Protein AF-A0A8K0VGL7-F1 (afdb_monomer_lite)

Sequence (228 aa):
MFQTLPKAERMNFMALEDINNICRGLNIANPLWQGFIQDPSSISRHLAYSQLIHNASSEEREYYLSCARAFTALKGSTDEAIHAYYLYQKRRAQAASAASKTHTSLMQLMEGCTRVVKYSNYANCVLVWNLKICIRKGYFDLRDGEEIFLQGFLDEGPRADCFALEATSGDAARRFRLQVKQVVNGNGQVKVRFIRGGGRSMVKMINDLVERIESQLESPEDVSGARS

pLDDT: mean 72.38, std 17.91, range [31.58, 95.31]

Radius of gyration: 23.92 Å; chains: 1; bounding box: 51×47×59 Å

Secondary structure (DSSP, 8-state):
--PPPPHHHHTTTS-HHHHHHHHHHHTT-SSSSTTSSS-GGGHHHHHHHHHHHHHS-HHHHHHHHHHHHHHHHHHT-S-HHHHHHHHHHHHHHHHHHHHHHHHHHHHHHHH-EEEE-EEETTEEEEEETTEEEEE-TTT----TT-EEEEEEEE-SS--TT-SBTT--TT-GGGGEEEEEEEEETTTTEEEEEEE-B-SHHHHHHHHHHHHHHHHHHS-SSTTSS---

Structure (mmCIF, N/CA/C/O backbone):
data_AF-A0A8K0VGL7-F1
#
_entry.id   AF-A0A8K0VGL7-F1
#
loop_
_atom_site.group_PDB
_atom_site.id
_atom_site.type_symbol
_atom_site.label_atom_id
_atom_site.label_alt_id
_atom_site.label_comp_id
_atom_site.label_asym_id
_atom_site.label_entity_id
_atom_site.label_seq_id
_atom_site.pdbx_PDB_ins_code
_atom_site.Cartn_x
_atom_site.Cartn_y
_atom_site.Cartn_z
_atom_site.occupancy
_atom_site.B_iso_or_equiv
_atom_site.auth_seq_id
_atom_site.auth_comp_id
_atom_site.auth_asym_id
_atom_site.auth_atom_id
_atom_site.pdbx_PDB_model_num
ATOM 1 N N . MET A 1 1 ? 15.519 -1.857 -11.338 1.00 34.31 1 MET A N 1
ATOM 2 C CA . MET A 1 1 ? 16.615 -1.972 -12.321 1.00 34.31 1 MET A CA 1
ATOM 3 C C . MET A 1 1 ? 16.181 -2.988 -13.370 1.00 34.31 1 MET A C 1
ATOM 5 O O . MET A 1 1 ? 15.788 -4.081 -12.981 1.00 34.31 1 MET A O 1
ATOM 9 N N . PHE A 1 2 ? 16.134 -2.630 -14.658 1.00 36.28 2 PHE A N 1
ATOM 10 C CA . PHE A 1 2 ? 15.896 -3.618 -15.719 1.00 36.28 2 PHE A CA 1
ATOM 11 C C . PHE A 1 2 ? 17.176 -4.429 -15.901 1.00 36.28 2 PHE A C 1
ATOM 13 O O . PHE A 1 2 ? 18.090 -3.995 -16.589 1.00 36.28 2 PHE A O 1
ATOM 20 N N . GLN A 1 3 ? 17.270 -5.587 -15.257 1.00 40.81 3 GLN A N 1
ATOM 21 C CA . GLN A 1 3 ? 18.284 -6.562 -15.643 1.00 40.81 3 GLN A CA 1
ATOM 22 C C . GLN A 1 3 ? 17.837 -7.215 -16.954 1.00 40.81 3 GLN A C 1
ATOM 24 O O . GLN A 1 3 ? 16.669 -7.587 -17.107 1.00 40.81 3 GLN A O 1
ATOM 29 N N . THR A 1 4 ? 18.741 -7.328 -17.923 1.00 43.38 4 THR A N 1
ATOM 30 C CA . THR A 1 4 ? 18.485 -8.141 -19.116 1.00 43.38 4 THR A CA 1
ATOM 31 C C . THR A 1 4 ? 18.374 -9.620 -18.720 1.00 43.38 4 THR A C 1
ATOM 33 O O . THR A 1 4 ? 18.892 -10.024 -17.679 1.00 43.38 4 THR A O 1
ATOM 36 N N . LEU A 1 5 ? 17.632 -10.428 -19.488 1.00 40.50 5 LEU A N 1
ATOM 37 C CA . LEU A 1 5 ? 17.593 -11.875 -19.235 1.00 40.50 5 LEU A CA 1
ATOM 38 C C . LEU A 1 5 ? 18.988 -12.486 -19.459 1.00 40.50 5 LEU A C 1
ATOM 40 O O . LEU A 1 5 ? 19.768 -11.942 -20.254 1.00 40.50 5 LEU A O 1
ATOM 44 N N . PRO A 1 6 ? 19.311 -13.621 -18.813 1.00 50.12 6 PRO A N 1
ATOM 45 C CA . PRO A 1 6 ? 20.498 -14.400 -19.141 1.00 50.12 6 PRO A CA 1
ATOM 46 C C . PRO A 1 6 ? 20.586 -14.678 -20.647 1.00 50.12 6 PRO A C 1
ATOM 48 O O . PRO A 1 6 ? 19.578 -14.802 -21.341 1.00 50.12 6 PRO A O 1
ATOM 51 N N . LYS A 1 7 ? 21.811 -14.763 -21.183 1.00 52.06 7 LYS A N 1
ATOM 52 C CA . LYS A 1 7 ? 22.060 -14.928 -22.629 1.00 52.06 7 LYS A CA 1
ATOM 53 C C . LYS A 1 7 ? 21.274 -16.098 -23.241 1.00 52.06 7 LYS A C 1
ATOM 55 O O . LYS A 1 7 ? 20.707 -15.921 -24.311 1.00 52.06 7 LYS A O 1
ATOM 60 N N . ALA A 1 8 ? 21.196 -17.223 -22.532 1.00 55.34 8 ALA A N 1
ATOM 61 C CA . ALA A 1 8 ? 20.457 -18.409 -22.959 1.00 55.34 8 ALA A CA 1
ATOM 62 C C . ALA A 1 8 ? 18.954 -18.138 -23.154 1.00 55.34 8 ALA A C 1
ATOM 64 O O . ALA A 1 8 ? 18.387 -18.526 -24.164 1.00 55.34 8 ALA A O 1
ATOM 65 N N . GLU A 1 9 ? 18.322 -17.398 -22.243 1.00 50.66 9 GLU A N 1
ATOM 66 C CA . GLU A 1 9 ? 16.897 -17.062 -22.345 1.00 50.66 9 GLU A CA 1
ATOM 67 C C . GLU A 1 9 ? 16.614 -16.013 -23.428 1.00 50.66 9 GLU A C 1
ATOM 69 O O . GLU A 1 9 ? 15.538 -16.011 -24.015 1.00 50.66 9 GLU A O 1
ATOM 74 N N . ARG A 1 10 ? 17.576 -15.129 -23.733 1.00 54.22 10 ARG A N 1
ATOM 75 C CA . ARG A 1 10 ? 17.444 -14.134 -24.817 1.00 54.22 10 ARG A CA 1
ATOM 76 C C . ARG A 1 10 ? 17.460 -14.757 -26.208 1.00 54.22 10 ARG A C 1
ATOM 78 O O . ARG A 1 10 ? 16.798 -14.235 -27.097 1.00 54.22 10 ARG A O 1
ATOM 85 N N . MET A 1 11 ? 18.174 -15.867 -26.383 1.00 60.41 11 MET A N 1
ATOM 86 C CA . MET A 1 11 ? 18.219 -16.593 -27.657 1.00 60.41 11 MET A CA 1
ATOM 87 C C . MET A 1 11 ? 16.863 -17.184 -28.059 1.00 60.41 11 MET A C 1
ATOM 89 O O . MET A 1 11 ? 16.656 -17.469 -29.231 1.00 60.41 11 MET A O 1
ATOM 93 N N . ASN A 1 12 ? 15.917 -17.293 -27.119 1.00 62.94 12 ASN A N 1
ATOM 94 C CA . ASN A 1 12 ? 14.538 -17.677 -27.422 1.00 62.94 12 ASN A CA 1
ATOM 95 C C . ASN A 1 12 ? 13.757 -16.576 -28.162 1.00 62.94 12 ASN A C 1
ATOM 97 O O . ASN A 1 12 ? 12.665 -16.840 -28.652 1.00 62.94 12 ASN A O 1
ATOM 101 N N . PHE A 1 13 ? 14.280 -15.344 -28.205 1.00 47.97 13 PHE A N 1
ATOM 102 C CA . PHE A 1 13 ? 13.567 -14.174 -28.724 1.00 47.97 13 PHE A CA 1
ATOM 103 C C . PHE A 1 13 ? 14.310 -13.423 -29.833 1.00 47.97 13 PHE A C 1
ATOM 105 O O . PHE A 1 13 ? 13.717 -12.552 -30.452 1.00 47.97 13 PHE A O 1
ATOM 112 N N . MET A 1 14 ? 15.604 -13.668 -30.049 1.00 63.25 14 MET A N 1
ATOM 113 C CA . MET A 1 14 ? 16.405 -12.905 -31.015 1.00 63.25 14 MET A CA 1
ATOM 114 C C . MET A 1 14 ? 17.721 -13.616 -31.346 1.00 63.25 14 MET A C 1
ATOM 116 O O . MET A 1 14 ? 18.246 -14.386 -30.534 1.00 63.25 14 MET A O 1
ATOM 120 N N . ALA A 1 15 ? 18.268 -13.337 -32.532 1.00 64.75 15 ALA A N 1
ATOM 121 C CA . ALA A 1 15 ? 19.535 -13.897 -32.983 1.00 64.75 15 ALA A CA 1
ATOM 122 C C . ALA A 1 15 ? 20.726 -13.341 -32.180 1.00 64.75 15 ALA A C 1
ATOM 124 O O . ALA A 1 15 ? 20.675 -12.265 -31.583 1.00 64.75 15 ALA A O 1
ATOM 125 N N . LEU A 1 16 ? 21.837 -14.083 -32.161 1.00 58.94 16 LEU A N 1
ATOM 126 C CA . LEU A 1 16 ? 23.021 -13.755 -31.357 1.00 58.94 16 LEU A CA 1
ATOM 127 C C . LEU A 1 16 ? 23.633 -12.382 -31.701 1.00 58.94 16 LEU A C 1
ATOM 129 O O . LEU A 1 16 ? 24.182 -11.707 -30.827 1.00 58.94 16 LEU A O 1
ATOM 133 N N . GLU A 1 17 ? 23.522 -11.972 -32.960 1.00 61.06 17 GLU A N 1
ATOM 134 C CA . GLU A 1 17 ? 24.008 -10.690 -33.477 1.00 61.06 17 GLU A CA 1
ATOM 135 C C . GLU A 1 17 ? 23.181 -9.514 -32.928 1.00 61.06 17 GLU A C 1
ATOM 137 O O . GLU A 1 17 ? 23.746 -8.527 -32.446 1.00 61.06 17 GLU A O 1
ATOM 142 N N . ASP A 1 18 ? 21.857 -9.675 -32.851 1.00 58.47 18 ASP A N 1
ATOM 143 C CA . ASP A 1 18 ? 20.937 -8.700 -32.255 1.00 58.47 18 ASP A CA 1
ATOM 144 C C . ASP A 1 18 ? 21.120 -8.598 -30.738 1.00 58.47 18 ASP A C 1
ATOM 146 O O . ASP A 1 18 ? 21.093 -7.505 -30.169 1.00 58.47 18 ASP A O 1
ATOM 150 N N . ILE A 1 19 ? 21.407 -9.720 -30.065 1.00 58.38 19 ILE A N 1
ATOM 151 C CA . ILE A 1 19 ? 21.716 -9.734 -28.628 1.00 58.38 19 ILE A CA 1
ATOM 152 C C . ILE A 1 19 ? 22.923 -8.836 -28.339 1.00 58.38 19 ILE A C 1
ATOM 154 O O . ILE A 1 19 ? 22.878 -8.041 -27.401 1.00 58.38 19 ILE A O 1
ATOM 158 N N . ASN A 1 20 ? 23.992 -8.914 -29.130 1.00 56.22 20 ASN A N 1
ATOM 159 C CA . ASN A 1 20 ? 25.205 -8.136 -28.872 1.00 56.22 20 ASN A CA 1
ATOM 160 C C . ASN A 1 20 ? 25.018 -6.631 -29.140 1.00 56.22 20 ASN A C 1
ATOM 162 O O . ASN A 1 20 ? 25.538 -5.811 -28.377 1.00 56.22 20 ASN A O 1
ATOM 166 N N . ASN A 1 21 ? 24.236 -6.268 -30.160 1.00 57.50 21 ASN A N 1
ATOM 167 C CA . ASN A 1 21 ? 23.979 -4.871 -30.523 1.00 57.50 21 ASN A CA 1
ATOM 168 C C . ASN A 1 21 ? 22.958 -4.191 -29.595 1.00 57.50 21 ASN A C 1
ATOM 170 O O . ASN A 1 21 ? 23.174 -3.066 -29.143 1.00 57.50 21 ASN A O 1
ATOM 174 N N . ILE A 1 22 ? 21.874 -4.882 -29.236 1.00 53.88 22 ILE A N 1
ATOM 175 C CA . ILE A 1 22 ? 20.781 -4.325 -28.427 1.00 53.88 22 ILE A CA 1
ATOM 176 C C . ILE A 1 22 ? 21.147 -4.328 -26.924 1.00 53.88 22 ILE A C 1
ATOM 178 O O . ILE A 1 22 ? 20.780 -3.412 -26.178 1.00 53.88 22 ILE A O 1
ATOM 182 N N . CYS A 1 23 ? 21.929 -5.306 -26.441 1.00 48.16 23 CYS A N 1
ATOM 183 C CA . CYS A 1 23 ? 22.222 -5.437 -25.006 1.00 48.16 23 CYS A CA 1
ATOM 184 C C . CYS A 1 23 ? 23.224 -4.413 -24.452 1.00 48.16 23 CYS A C 1
ATOM 186 O O . CYS A 1 23 ? 23.174 -4.139 -23.250 1.00 48.16 23 CYS A O 1
ATOM 188 N N . ARG A 1 24 ? 24.071 -3.794 -25.290 1.00 50.94 24 ARG A N 1
ATOM 189 C CA . ARG A 1 24 ? 24.905 -2.652 -24.860 1.00 50.94 24 ARG A CA 1
ATOM 190 C C . ARG A 1 24 ? 24.053 -1.439 -24.458 1.00 50.94 24 ARG A C 1
ATOM 192 O O . ARG A 1 24 ? 24.418 -0.742 -23.517 1.00 50.94 24 ARG A O 1
ATOM 199 N N . GLY A 1 25 ? 22.897 -1.237 -25.098 1.00 43.34 25 GLY A N 1
ATOM 200 C CA . GLY A 1 25 ? 21.948 -0.168 -24.757 1.00 43.34 25 GLY A CA 1
ATOM 201 C C . GLY A 1 25 ? 20.964 -0.527 -23.633 1.00 43.34 25 GLY A C 1
ATOM 202 O O . GLY A 1 25 ? 20.526 0.346 -22.888 1.00 43.34 25 GLY A O 1
ATOM 203 N N . LEU A 1 26 ? 20.624 -1.811 -23.464 1.00 45.75 26 LEU A N 1
ATOM 204 C CA . LEU A 1 26 ? 19.563 -2.238 -22.537 1.00 45.75 26 LEU A CA 1
ATOM 205 C C . LEU A 1 26 ? 19.973 -2.399 -21.072 1.00 45.75 26 LEU A C 1
ATOM 207 O O . LEU A 1 26 ? 19.111 -2.278 -20.205 1.00 45.75 26 LEU A O 1
ATOM 211 N N . ASN A 1 27 ? 21.249 -2.662 -20.776 1.00 45.25 27 ASN A N 1
ATOM 212 C CA . ASN A 1 27 ? 21.707 -2.781 -19.384 1.00 45.25 27 ASN A CA 1
ATOM 213 C C . ASN A 1 27 ? 21.701 -1.436 -18.632 1.00 45.25 27 ASN A C 1
ATOM 215 O O . ASN A 1 27 ? 21.778 -1.430 -17.407 1.00 45.25 27 ASN A O 1
ATOM 219 N N . ILE A 1 28 ? 21.596 -0.309 -19.346 1.00 40.22 28 ILE A N 1
ATOM 220 C CA . ILE A 1 28 ? 21.646 1.044 -18.765 1.00 40.22 28 ILE A CA 1
ATOM 221 C C . ILE A 1 28 ? 20.347 1.824 -19.056 1.00 40.22 28 ILE A C 1
ATOM 223 O O . ILE A 1 28 ? 19.935 2.678 -18.267 1.00 40.22 28 ILE A O 1
ATOM 227 N N . ALA A 1 29 ? 19.575 1.438 -20.076 1.00 42.59 29 ALA A N 1
ATOM 228 C CA . ALA A 1 29 ? 18.257 2.007 -20.351 1.00 42.59 29 ALA A CA 1
ATOM 229 C C . ALA A 1 29 ? 17.131 1.423 -19.467 1.00 42.59 29 ALA A C 1
ATOM 231 O O . ALA A 1 29 ? 16.174 0.861 -19.998 1.00 42.59 29 ALA A O 1
ATOM 232 N N . ASN A 1 30 ? 17.217 1.573 -18.132 1.00 49.03 30 ASN A N 1
ATOM 233 C CA . ASN A 1 30 ? 16.115 2.119 -17.314 1.00 49.03 30 ASN A CA 1
ATOM 234 C C . ASN A 1 30 ? 16.461 2.209 -15.808 1.00 49.03 30 ASN A C 1
ATOM 236 O O . ASN A 1 30 ? 16.500 1.185 -15.107 1.00 49.03 30 ASN A O 1
ATOM 240 N N . PRO A 1 31 ? 16.642 3.442 -15.293 1.00 45.31 31 PRO A N 1
ATOM 241 C CA . PRO A 1 31 ? 15.522 4.185 -14.674 1.00 45.31 31 PRO A CA 1
ATOM 242 C C . PRO A 1 31 ? 15.201 5.555 -15.310 1.00 45.31 31 PRO A C 1
ATOM 244 O O . PRO A 1 31 ? 14.209 6.177 -14.935 1.00 45.31 31 PRO A O 1
ATOM 247 N N . LEU A 1 32 ? 16.023 6.041 -16.247 1.00 41.00 32 LEU A N 1
ATOM 248 C CA . LEU A 1 32 ? 15.992 7.429 -16.742 1.00 41.00 32 LEU A CA 1
ATOM 249 C C . LEU A 1 32 ? 15.084 7.689 -17.957 1.00 41.00 32 LEU A C 1
ATOM 251 O O . LEU A 1 32 ? 15.027 8.822 -18.416 1.00 41.00 32 LEU A O 1
ATOM 255 N N . TRP A 1 33 ? 14.352 6.694 -18.476 1.00 44.19 33 TRP A N 1
ATOM 256 C CA . TRP A 1 33 ? 13.448 6.934 -19.619 1.00 44.19 33 TRP A CA 1
ATOM 257 C C . TRP A 1 33 ? 12.068 6.268 -19.519 1.00 44.19 33 TRP A C 1
ATOM 259 O O . TRP A 1 33 ? 11.100 6.767 -20.088 1.00 44.19 33 TRP A O 1
ATOM 269 N N . GLN A 1 34 ? 11.886 5.202 -18.728 1.00 44.12 34 GLN A N 1
ATOM 270 C CA . GLN A 1 34 ? 10.567 4.550 -18.652 1.00 44.12 34 GLN A CA 1
ATOM 271 C C . GLN A 1 34 ? 9.587 5.184 -17.651 1.00 44.12 34 GLN A C 1
ATOM 273 O O . GLN A 1 34 ? 8.388 4.948 -17.749 1.00 44.12 34 GLN A O 1
ATOM 278 N N . GLY A 1 35 ? 10.054 6.019 -16.719 1.00 39.62 35 GLY A N 1
ATOM 279 C CA . GLY A 1 35 ? 9.189 6.810 -15.831 1.00 39.62 35 GLY A CA 1
ATOM 280 C C . GLY A 1 35 ? 8.572 8.078 -16.452 1.00 39.62 35 GLY A C 1
ATOM 281 O O . GLY A 1 35 ? 7.951 8.842 -15.723 1.00 39.62 35 GLY A O 1
ATOM 282 N N . PHE A 1 36 ? 8.772 8.332 -17.751 1.00 46.12 36 PHE A N 1
ATOM 283 C CA . PHE A 1 36 ? 8.685 9.679 -18.341 1.00 46.12 36 PHE A CA 1
ATOM 284 C C . PHE A 1 36 ? 7.478 9.891 -19.260 1.00 46.12 36 PHE A C 1
ATOM 286 O O . PHE A 1 36 ? 7.189 11.019 -19.629 1.00 46.12 36 PHE A O 1
ATOM 293 N N . ILE A 1 37 ? 6.778 8.821 -19.657 1.00 42.16 37 ILE A N 1
ATOM 294 C CA . ILE A 1 37 ? 5.733 8.901 -20.698 1.00 42.16 37 ILE A CA 1
ATOM 295 C C . ILE A 1 37 ? 4.315 8.699 -20.139 1.00 42.16 37 ILE A C 1
ATOM 297 O O . ILE A 1 37 ? 3.345 8.915 -20.855 1.00 42.16 37 ILE A O 1
ATOM 301 N N . GLN A 1 38 ? 4.150 8.299 -18.873 1.00 40.62 38 GLN A N 1
ATOM 302 C CA . GLN A 1 38 ? 2.833 7.873 -18.366 1.00 40.62 38 GLN A CA 1
ATOM 303 C C . GLN A 1 38 ? 2.237 8.716 -17.227 1.00 40.62 38 GLN A C 1
ATOM 305 O O . GLN A 1 38 ? 1.089 8.469 -16.876 1.00 40.62 38 GLN A O 1
ATOM 310 N N . ASP A 1 39 ? 2.942 9.707 -16.670 1.00 40.34 39 ASP A N 1
ATOM 311 C CA . ASP A 1 39 ? 2.451 10.467 -15.509 1.00 40.34 39 ASP A CA 1
ATOM 312 C C . ASP A 1 39 ? 2.627 11.989 -15.710 1.00 40.34 39 ASP A C 1
ATOM 314 O O . ASP A 1 39 ? 3.758 12.441 -15.890 1.00 40.34 39 ASP A O 1
ATOM 318 N N . PRO A 1 40 ? 1.562 12.812 -15.677 1.00 37.91 40 PRO A N 1
ATOM 319 C CA . PRO A 1 40 ? 1.656 14.276 -15.746 1.00 37.91 40 PRO A CA 1
ATOM 320 C C . PRO A 1 40 ? 2.504 14.909 -14.627 1.00 37.91 40 PRO A C 1
ATOM 322 O O . PRO A 1 40 ? 2.991 16.026 -14.785 1.00 37.91 40 PRO A O 1
ATOM 325 N N . SER A 1 41 ? 2.752 14.197 -13.520 1.00 42.94 41 SER A N 1
ATOM 326 C CA . SER A 1 41 ? 3.695 14.621 -12.470 1.00 42.94 41 SER A CA 1
ATOM 327 C C . SER A 1 41 ? 5.181 14.396 -12.829 1.00 42.94 41 SER A C 1
ATOM 329 O O . SER A 1 41 ? 6.074 14.784 -12.074 1.00 42.94 41 SER A O 1
ATOM 331 N N . SER A 1 42 ? 5.477 13.799 -13.993 1.00 46.16 42 SER A N 1
ATOM 332 C CA . SER A 1 42 ? 6.834 13.448 -14.459 1.00 46.16 42 SER A CA 1
ATOM 333 C C . SER A 1 42 ? 7.618 14.583 -15.134 1.00 46.16 42 SER A C 1
ATOM 335 O O . SER A 1 42 ? 8.787 14.383 -15.480 1.00 46.16 42 SER A O 1
ATOM 337 N N . ILE A 1 43 ? 7.032 15.783 -15.263 1.00 47.53 43 ILE A N 1
ATOM 338 C CA . ILE A 1 43 ? 7.688 16.978 -15.832 1.00 47.53 43 ILE A CA 1
ATOM 339 C C . ILE A 1 43 ? 9.044 17.243 -15.147 1.00 47.53 43 ILE A C 1
ATOM 341 O O . ILE A 1 43 ? 10.033 17.543 -15.817 1.00 47.53 43 ILE A O 1
ATOM 345 N N . SER A 1 44 ? 9.128 17.036 -13.827 1.00 51.34 44 SER A N 1
ATOM 346 C CA . SER A 1 44 ? 10.363 17.220 -13.048 1.00 51.34 44 SER A CA 1
ATOM 347 C C . SER A 1 44 ? 11.484 16.247 -13.430 1.00 51.34 44 SER A C 1
ATOM 349 O O . SER A 1 44 ? 12.657 16.612 -13.394 1.00 51.34 44 SER A O 1
ATOM 351 N N . ARG A 1 45 ? 11.152 15.020 -13.850 1.00 48.91 45 ARG A N 1
ATOM 352 C CA . ARG A 1 45 ? 12.152 14.010 -14.222 1.00 48.91 45 ARG A CA 1
ATOM 353 C C . ARG A 1 45 ? 12.650 14.220 -15.644 1.00 48.91 45 ARG A C 1
ATOM 355 O O . ARG A 1 45 ? 13.854 14.126 -15.857 1.00 48.91 45 ARG A O 1
ATOM 362 N N . HIS A 1 46 ? 11.769 14.558 -16.593 1.00 52.88 46 HIS A N 1
ATOM 363 C CA . HIS A 1 46 ? 12.170 14.924 -17.962 1.00 52.88 46 HIS A CA 1
ATOM 364 C C . HIS A 1 46 ? 13.164 16.091 -17.957 1.00 52.88 46 HIS A C 1
ATOM 366 O O . HIS A 1 46 ? 14.176 16.056 -18.662 1.00 52.88 46 HIS A O 1
ATOM 372 N N . LEU A 1 47 ? 12.908 17.089 -17.107 1.00 56.91 47 LEU A N 1
ATOM 373 C CA . LEU A 1 47 ? 13.821 18.201 -16.883 1.00 56.91 47 LEU A CA 1
ATOM 374 C C . LEU A 1 47 ? 15.156 17.725 -16.289 1.00 56.91 47 LEU A C 1
ATOM 376 O O . LEU A 1 47 ? 16.200 18.073 -16.828 1.00 56.91 47 LEU A O 1
ATOM 380 N N . ALA A 1 48 ? 15.137 16.864 -15.266 1.00 56.25 48 ALA A N 1
ATOM 381 C CA . ALA A 1 48 ? 16.351 16.315 -14.653 1.00 56.25 48 ALA A CA 1
ATOM 382 C C . ALA A 1 48 ? 17.206 15.479 -15.627 1.00 56.25 48 ALA A C 1
ATOM 384 O O . ALA A 1 48 ? 18.428 15.568 -15.603 1.00 56.25 48 ALA A O 1
ATOM 385 N N . TYR A 1 49 ? 16.594 14.694 -16.519 1.00 58.47 49 TYR A N 1
ATOM 386 C CA . TYR A 1 49 ? 17.332 13.927 -17.531 1.00 58.47 49 TYR A CA 1
ATOM 387 C C . TYR A 1 49 ? 17.883 14.813 -18.650 1.00 58.47 49 TYR A C 1
ATOM 389 O O . TYR A 1 49 ? 19.026 14.647 -19.070 1.00 58.47 49 TYR A O 1
ATOM 397 N N . SER A 1 50 ? 17.101 15.802 -19.085 1.00 62.41 50 SER A N 1
ATOM 398 C CA . SER A 1 50 ? 17.586 16.819 -20.021 1.00 62.41 50 SER A CA 1
ATOM 399 C C . SER A 1 50 ? 18.776 17.571 -19.418 1.00 62.41 50 SER A C 1
ATOM 401 O O . SER A 1 50 ? 19.781 17.761 -20.093 1.00 62.41 50 SER A O 1
ATOM 403 N N . GLN A 1 51 ? 18.713 17.912 -18.128 1.00 64.62 51 GLN A N 1
ATOM 404 C CA . GLN A 1 51 ? 19.817 18.516 -17.378 1.00 64.62 51 GLN A CA 1
ATOM 405 C C . GLN A 1 51 ? 21.024 17.576 -17.254 1.00 64.62 51 GLN A C 1
ATOM 407 O O . GLN A 1 51 ? 22.144 18.023 -17.468 1.00 64.62 51 GLN A O 1
ATOM 412 N N . LEU A 1 52 ? 20.823 16.279 -16.993 1.00 63.22 52 LEU A N 1
ATOM 413 C CA . LEU A 1 52 ? 21.904 15.282 -16.978 1.00 63.22 52 LEU A CA 1
ATOM 414 C C . LEU A 1 52 ? 22.627 15.205 -18.330 1.00 63.22 52 LEU A C 1
ATOM 416 O O . LEU A 1 52 ? 23.850 15.224 -18.362 1.00 63.22 52 LEU A O 1
ATOM 420 N N . ILE A 1 53 ? 21.893 15.187 -19.446 1.00 65.88 53 ILE A N 1
ATOM 421 C CA . ILE A 1 53 ? 22.482 15.199 -20.796 1.00 65.88 53 ILE A CA 1
ATOM 422 C C . ILE A 1 53 ? 23.162 16.540 -21.102 1.00 65.88 53 ILE A C 1
ATOM 424 O O . ILE A 1 53 ? 24.149 16.578 -21.836 1.00 65.88 53 ILE A O 1
ATOM 428 N N . HIS A 1 54 ? 22.619 17.651 -20.602 1.00 69.69 54 HIS A 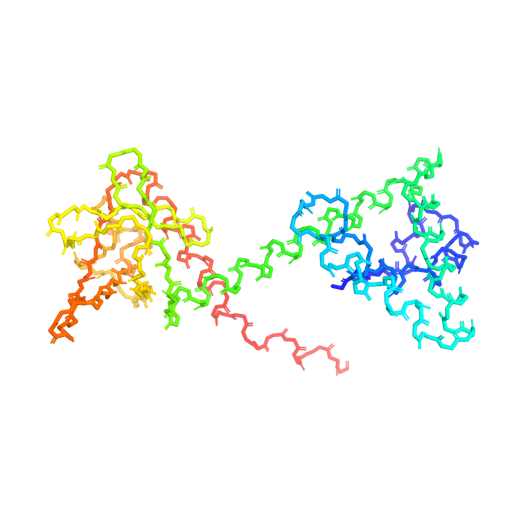N 1
ATOM 429 C CA . HIS A 1 54 ? 23.198 18.982 -20.786 1.00 69.69 54 HIS A CA 1
ATOM 430 C C . HIS A 1 54 ? 24.485 19.204 -19.993 1.00 69.69 54 HIS A C 1
ATOM 432 O O . HIS A 1 54 ? 25.351 19.925 -20.480 1.00 69.69 54 HIS A O 1
ATOM 438 N N . ASN A 1 55 ? 24.614 18.567 -18.830 1.00 71.38 55 ASN A N 1
ATOM 439 C CA . ASN A 1 55 ? 25.758 18.711 -17.932 1.00 71.38 55 ASN A CA 1
ATOM 440 C C . AS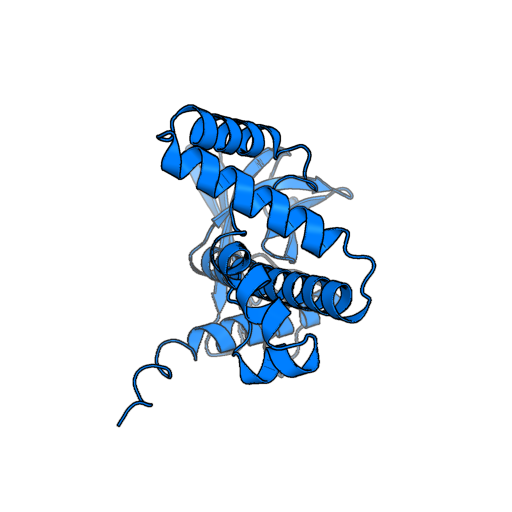N A 1 55 ? 26.815 17.604 -18.104 1.00 71.38 55 ASN A C 1
ATOM 442 O O . ASN A 1 55 ? 27.850 17.651 -17.446 1.00 71.38 55 ASN A O 1
ATOM 446 N N . ALA A 1 56 ? 26.553 16.604 -18.948 1.00 69.94 56 ALA A N 1
ATOM 447 C CA . ALA A 1 56 ? 27.472 15.508 -19.240 1.00 69.94 56 ALA A CA 1
ATOM 448 C C . ALA A 1 56 ? 28.612 15.943 -20.176 1.00 69.94 56 ALA A C 1
ATOM 450 O O . ALA A 1 56 ? 28.443 16.840 -21.008 1.00 69.94 56 ALA A O 1
ATOM 451 N N . SER A 1 57 ? 29.759 15.264 -20.086 1.00 75.56 57 SER A N 1
ATOM 452 C CA . SER A 1 57 ? 30.832 15.401 -21.079 1.00 75.56 57 SER A CA 1
ATOM 453 C C . SER A 1 57 ? 30.369 14.944 -22.473 1.00 75.56 57 SER A C 1
ATOM 455 O O . SER A 1 57 ? 29.353 14.259 -22.609 1.00 75.56 57 SER A O 1
ATOM 457 N N . SER A 1 58 ? 31.099 15.310 -23.533 1.00 74.19 58 SER A N 1
ATOM 458 C CA . SER A 1 58 ? 30.729 14.945 -24.912 1.00 74.19 58 SER A CA 1
ATOM 459 C C . SER A 1 58 ? 30.563 13.433 -25.106 1.00 74.19 58 SER A C 1
ATOM 461 O O . SER A 1 58 ? 29.580 13.008 -25.711 1.00 74.19 58 SER A O 1
ATOM 463 N N . GLU A 1 59 ? 31.467 12.630 -24.541 1.00 69.69 59 GLU A N 1
ATOM 464 C CA . GLU A 1 59 ? 31.425 11.164 -24.629 1.00 69.69 59 GLU A CA 1
ATOM 465 C C . GLU A 1 59 ? 30.226 10.583 -23.865 1.00 69.69 59 GLU A C 1
ATOM 467 O O . GLU A 1 59 ? 29.493 9.738 -24.378 1.00 69.69 59 GLU A O 1
ATOM 472 N N . GLU A 1 60 ? 29.956 11.084 -22.658 1.00 59.59 60 GLU A N 1
ATOM 473 C CA . GLU A 1 60 ? 28.815 10.649 -21.846 1.00 59.59 60 GLU A CA 1
ATOM 474 C C . GLU A 1 60 ? 27.475 11.063 -22.465 1.00 59.59 60 GLU A C 1
ATOM 476 O O . GLU A 1 60 ? 26.507 10.301 -22.453 1.00 59.59 60 GLU A O 1
ATOM 481 N N . ARG A 1 61 ? 27.400 12.260 -23.050 1.00 66.62 61 ARG A N 1
ATOM 482 C CA . ARG A 1 61 ? 26.219 12.748 -23.766 1.00 66.62 61 ARG A CA 1
ATOM 483 C C . ARG A 1 61 ? 25.915 11.878 -24.982 1.00 66.62 61 ARG A C 1
ATOM 485 O O . ARG A 1 61 ? 24.760 11.492 -25.173 1.00 66.62 61 ARG A O 1
ATOM 492 N N . GLU A 1 62 ? 26.919 11.567 -25.798 1.00 68.44 62 GLU A N 1
ATOM 493 C CA . GLU A 1 62 ? 26.759 10.681 -26.954 1.00 68.44 62 GLU A CA 1
ATOM 494 C C . GLU A 1 62 ? 26.317 9.283 -26.515 1.00 68.44 62 GLU A C 1
ATOM 496 O O . GLU A 1 62 ? 25.365 8.717 -27.064 1.00 68.44 62 GLU A O 1
ATOM 501 N N . TYR A 1 63 ? 26.918 8.781 -25.439 1.00 64.31 63 TYR A N 1
ATOM 502 C CA . TYR A 1 63 ? 26.522 7.538 -24.806 1.00 64.31 63 TYR A CA 1
ATOM 503 C C . TYR A 1 63 ? 25.041 7.541 -24.366 1.00 64.31 63 TYR A C 1
ATOM 505 O O . TYR A 1 63 ? 24.285 6.642 -24.753 1.00 64.31 63 TYR A O 1
ATOM 513 N N . TYR A 1 64 ? 24.568 8.563 -23.643 1.00 60.53 64 TYR A N 1
ATOM 514 C CA . TYR A 1 64 ? 23.165 8.654 -23.213 1.00 60.53 64 TYR A CA 1
ATOM 515 C C . TYR A 1 64 ? 22.184 8.759 -24.388 1.00 60.53 64 TYR A C 1
ATOM 517 O O . TYR A 1 64 ? 21.136 8.103 -24.379 1.00 60.53 64 TYR A O 1
ATOM 525 N N . LEU A 1 65 ? 22.527 9.531 -25.423 1.00 70.56 65 LEU A N 1
ATOM 526 C CA . LEU A 1 65 ? 21.709 9.645 -26.633 1.00 70.56 65 LEU A CA 1
ATOM 527 C C . LEU A 1 65 ? 21.648 8.319 -27.402 1.00 70.56 65 LEU A C 1
ATOM 529 O O . LEU A 1 65 ? 20.575 7.944 -27.883 1.00 70.56 65 LEU A O 1
ATOM 533 N N . SER A 1 66 ? 22.760 7.581 -27.482 1.00 64.00 66 SER A N 1
ATOM 534 C CA . SER A 1 66 ? 22.795 6.254 -28.108 1.00 64.00 66 SER A CA 1
ATOM 535 C C . SER A 1 66 ? 21.856 5.268 -27.400 1.00 64.00 66 SER A C 1
ATOM 537 O O . SER A 1 66 ? 21.093 4.555 -28.054 1.00 64.00 66 SER A O 1
ATOM 539 N N . CYS A 1 67 ? 21.806 5.309 -26.064 1.00 60.09 67 CYS A N 1
ATOM 540 C CA . CYS A 1 67 ? 20.909 4.479 -25.263 1.00 60.09 67 CYS A CA 1
ATOM 541 C C . CYS A 1 67 ? 19.431 4.833 -25.494 1.00 60.09 67 CYS A C 1
ATOM 543 O O . CYS A 1 67 ? 18.599 3.938 -25.658 1.00 60.09 67 CYS A O 1
ATOM 545 N N . ALA A 1 68 ? 19.092 6.126 -25.549 1.00 63.41 68 ALA A N 1
ATOM 546 C CA . ALA A 1 68 ? 17.726 6.581 -25.824 1.00 63.41 68 ALA A CA 1
ATOM 547 C C . ALA A 1 68 ? 17.242 6.155 -27.223 1.00 63.41 68 ALA A C 1
ATOM 549 O O . ALA A 1 68 ? 16.100 5.709 -27.388 1.00 63.41 68 ALA A O 1
ATOM 550 N N . ARG A 1 69 ? 18.124 6.232 -28.229 1.00 68.62 69 ARG A N 1
ATOM 551 C CA . ARG A 1 69 ? 17.846 5.753 -29.593 1.00 68.62 69 ARG A CA 1
ATOM 552 C C . ARG A 1 69 ? 17.630 4.241 -29.625 1.00 68.62 69 ARG A C 1
ATOM 554 O O . ARG A 1 69 ? 16.610 3.798 -30.147 1.00 68.62 69 ARG A O 1
ATOM 561 N N . ALA A 1 70 ? 18.520 3.463 -29.006 1.00 65.12 70 ALA A N 1
ATOM 562 C CA . ALA A 1 70 ? 18.397 2.006 -28.930 1.00 65.12 70 ALA A CA 1
ATOM 563 C C . ALA A 1 70 ? 17.101 1.565 -28.225 1.00 65.12 70 ALA A C 1
ATOM 565 O O . ALA A 1 70 ? 16.422 0.644 -28.676 1.00 65.12 70 ALA A O 1
ATOM 566 N N . PHE A 1 71 ? 16.702 2.259 -27.155 1.00 66.44 71 PHE A N 1
ATOM 567 C CA . PHE A 1 71 ? 15.434 1.997 -26.473 1.00 66.44 71 PHE A CA 1
ATOM 568 C C . PHE A 1 71 ? 14.216 2.303 -27.356 1.00 66.44 71 PHE A C 1
ATOM 570 O O . PHE A 1 71 ? 13.254 1.534 -27.373 1.00 66.44 71 PHE A O 1
ATOM 577 N N . THR A 1 72 ? 14.250 3.413 -28.097 1.00 68.88 72 THR A N 1
ATOM 578 C CA . THR A 1 72 ? 13.165 3.797 -29.013 1.00 68.88 72 THR A CA 1
ATOM 579 C C . THR A 1 72 ? 13.027 2.787 -30.150 1.00 68.88 72 THR A C 1
ATOM 581 O O . THR A 1 72 ? 11.910 2.370 -30.449 1.00 68.88 72 THR A O 1
ATOM 584 N N . ALA A 1 73 ? 14.152 2.335 -30.712 1.00 69.12 73 ALA A N 1
ATOM 585 C CA . ALA A 1 73 ? 14.189 1.282 -31.722 1.00 69.12 73 ALA A CA 1
ATOM 586 C C . ALA A 1 73 ? 13.608 -0.038 -31.193 1.00 69.12 73 ALA A C 1
ATOM 588 O O . ALA A 1 73 ? 12.792 -0.655 -31.863 1.00 69.12 73 ALA A O 1
ATOM 589 N N . LEU A 1 74 ? 13.938 -0.428 -29.956 1.00 69.12 74 LEU A N 1
ATOM 590 C CA . LEU A 1 74 ? 13.370 -1.625 -29.332 1.00 69.12 74 LEU A CA 1
ATOM 591 C C . LEU A 1 74 ? 11.849 -1.503 -29.114 1.00 69.12 74 LEU A C 1
ATOM 593 O O . LEU A 1 74 ? 11.091 -2.415 -29.435 1.00 69.12 74 LEU A O 1
ATOM 597 N N . LYS A 1 75 ? 11.390 -0.370 -28.567 1.00 69.25 75 LYS A N 1
ATOM 598 C CA . LYS A 1 75 ? 9.967 -0.117 -28.286 1.00 69.25 75 LYS A CA 1
ATOM 599 C C . LYS A 1 75 ? 9.126 -0.080 -29.566 1.00 69.25 75 LYS A C 1
ATOM 601 O O . LYS A 1 75 ? 7.985 -0.535 -29.545 1.00 69.25 75 LYS A O 1
ATOM 606 N N . GLY A 1 76 ? 9.670 0.501 -30.634 1.00 71.12 76 GLY A N 1
ATOM 607 C CA . GLY A 1 76 ? 9.017 0.667 -31.933 1.00 71.12 76 GLY A CA 1
ATOM 608 C C . GLY A 1 76 ? 9.391 -0.389 -32.972 1.00 71.12 76 GLY A C 1
ATOM 609 O O . GLY A 1 76 ? 9.086 -0.183 -34.141 1.00 71.12 76 GLY A O 1
ATOM 610 N N . SER A 1 77 ? 10.072 -1.470 -32.575 1.00 75.00 77 SER A N 1
ATOM 611 C CA . SER A 1 77 ? 10.520 -2.507 -33.507 1.00 75.00 77 SER A CA 1
ATOM 612 C C . SER A 1 77 ? 9.333 -3.132 -34.239 1.00 75.00 77 SER A C 1
ATOM 614 O O . SER A 1 77 ? 8.341 -3.494 -33.605 1.00 75.00 77 SER A O 1
ATOM 616 N N . THR A 1 78 ? 9.455 -3.280 -35.558 1.00 77.38 78 THR A N 1
ATOM 617 C CA . THR A 1 78 ? 8.502 -4.021 -36.400 1.00 77.38 78 THR A CA 1
ATOM 618 C C . THR A 1 78 ? 8.764 -5.527 -36.391 1.00 77.38 78 THR A C 1
ATOM 620 O O . THR A 1 78 ? 7.935 -6.286 -36.878 1.00 77.38 78 THR A O 1
ATOM 623 N N . ASP A 1 79 ? 9.907 -5.961 -35.852 1.00 79.31 79 ASP A N 1
ATOM 624 C CA . ASP A 1 79 ? 10.203 -7.370 -35.592 1.00 79.31 79 ASP A CA 1
ATOM 625 C C . ASP A 1 79 ? 9.403 -7.848 -34.368 1.00 79.31 79 ASP A C 1
ATOM 627 O O . ASP A 1 79 ? 9.562 -7.323 -33.256 1.00 79.31 79 ASP A O 1
ATOM 631 N N . GLU A 1 80 ? 8.539 -8.844 -34.584 1.00 77.94 80 GLU A N 1
ATOM 632 C CA . GLU A 1 80 ? 7.634 -9.385 -33.568 1.00 77.94 80 GLU A CA 1
ATOM 633 C C . GLU A 1 80 ? 8.370 -9.978 -32.362 1.00 77.94 80 GLU A C 1
ATOM 635 O O . GLU A 1 80 ? 7.920 -9.810 -31.225 1.00 77.94 80 GLU A O 1
ATOM 640 N N . ALA A 1 81 ? 9.511 -10.634 -32.573 1.00 71.25 81 ALA A N 1
ATOM 641 C CA . ALA A 1 81 ? 10.251 -11.316 -31.519 1.00 71.25 81 ALA A CA 1
ATOM 642 C C . ALA A 1 81 ? 10.977 -10.303 -30.616 1.00 71.25 81 ALA A C 1
ATOM 644 O O . ALA A 1 81 ? 10.917 -10.379 -29.380 1.00 71.25 81 ALA A O 1
ATOM 645 N N . ILE A 1 82 ? 11.551 -9.262 -31.225 1.00 67.56 82 ILE A N 1
ATOM 646 C CA . ILE A 1 82 ? 12.157 -8.128 -30.515 1.00 67.56 82 ILE A CA 1
ATOM 647 C C . ILE A 1 82 ? 11.094 -7.339 -29.732 1.00 67.56 82 ILE A C 1
ATOM 649 O O . ILE A 1 82 ? 11.307 -6.980 -28.565 1.00 67.56 82 ILE A O 1
ATOM 653 N N . HIS A 1 83 ? 9.924 -7.098 -30.331 1.00 72.62 83 HIS A N 1
ATOM 654 C CA . HIS A 1 83 ? 8.826 -6.403 -29.660 1.00 72.62 83 HIS A CA 1
ATOM 655 C C . HIS A 1 83 ? 8.241 -7.229 -28.499 1.00 72.62 83 HIS A C 1
ATOM 657 O O . HIS A 1 83 ? 7.978 -6.695 -27.414 1.00 72.62 83 HIS A O 1
ATOM 663 N N . ALA A 1 84 ? 8.103 -8.548 -28.671 1.00 70.25 84 ALA A N 1
ATOM 664 C CA . ALA A 1 84 ? 7.675 -9.462 -27.614 1.00 70.25 84 ALA A CA 1
ATOM 665 C C . ALA A 1 84 ? 8.644 -9.448 -26.420 1.00 70.25 84 ALA A C 1
ATOM 667 O O . ALA A 1 84 ? 8.204 -9.366 -25.267 1.00 70.25 84 ALA A O 1
ATOM 668 N N . TYR A 1 85 ? 9.956 -9.432 -26.675 1.00 70.25 85 TYR A N 1
ATOM 669 C CA . TYR A 1 85 ? 10.973 -9.295 -25.631 1.00 70.25 85 TYR A CA 1
ATOM 670 C C . TYR A 1 85 ? 10.844 -7.971 -24.855 1.00 70.25 85 TYR A C 1
ATOM 672 O O . TYR A 1 85 ? 10.896 -7.965 -23.618 1.00 70.25 85 TYR A O 1
ATOM 680 N N . TYR A 1 86 ? 10.612 -6.849 -25.548 1.00 72.50 86 TYR A N 1
ATOM 681 C CA . TYR A 1 86 ? 10.343 -5.559 -24.901 1.00 72.50 86 TYR A CA 1
ATOM 682 C C . TYR A 1 86 ? 9.127 -5.625 -23.967 1.00 72.50 86 TYR A C 1
ATOM 684 O O . TYR A 1 86 ? 9.209 -5.207 -22.806 1.00 72.50 86 TYR A O 1
ATOM 692 N N . LEU A 1 87 ? 8.006 -6.171 -24.448 1.00 73.75 87 LEU A N 1
ATOM 693 C CA . LEU A 1 87 ? 6.781 -6.302 -23.657 1.00 73.75 87 LEU A CA 1
ATOM 694 C C . LEU A 1 87 ? 6.981 -7.206 -22.438 1.00 73.75 87 LEU A C 1
ATOM 696 O O . LEU A 1 87 ? 6.520 -6.863 -21.346 1.00 73.75 87 LEU A O 1
ATOM 700 N N . TYR A 1 88 ? 7.691 -8.323 -22.600 1.00 71.31 88 TYR A N 1
ATOM 701 C CA . TYR A 1 88 ? 8.024 -9.229 -21.505 1.00 71.31 88 TYR A CA 1
ATOM 702 C C . TYR A 1 88 ? 8.827 -8.516 -20.413 1.00 71.31 88 TYR A C 1
ATOM 704 O O . TYR A 1 88 ? 8.429 -8.512 -19.245 1.00 71.31 88 TYR A O 1
ATOM 712 N N . GLN A 1 89 ? 9.908 -7.829 -20.787 1.00 66.88 89 GLN A N 1
ATOM 713 C CA . GLN A 1 89 ? 10.735 -7.102 -19.825 1.00 66.88 89 GLN A CA 1
ATOM 714 C C . GLN A 1 89 ? 9.962 -5.973 -19.142 1.00 66.88 89 GLN A C 1
ATOM 716 O O . GLN A 1 89 ? 10.079 -5.786 -17.928 1.00 66.88 89 GLN A O 1
ATOM 721 N N . LYS A 1 90 ? 9.128 -5.242 -19.893 1.00 68.25 90 LYS A N 1
ATOM 722 C CA . LYS A 1 90 ? 8.246 -4.206 -19.344 1.00 68.25 90 LYS A CA 1
ATOM 723 C C . LYS A 1 90 ? 7.322 -4.779 -18.270 1.00 68.25 90 LYS A C 1
ATOM 725 O O . LYS A 1 90 ? 7.262 -4.225 -17.173 1.00 68.25 90 LYS A O 1
ATOM 730 N N . ARG A 1 91 ? 6.642 -5.896 -18.555 1.00 67.06 91 ARG A N 1
ATOM 731 C CA . ARG A 1 91 ? 5.760 -6.580 -17.593 1.00 67.06 91 ARG A CA 1
ATOM 732 C C . ARG A 1 91 ? 6.534 -7.057 -16.367 1.00 67.06 91 ARG A C 1
ATOM 734 O O . ARG A 1 91 ? 6.095 -6.816 -15.246 1.00 67.06 91 ARG A O 1
ATOM 741 N N . ARG A 1 92 ? 7.711 -7.658 -16.563 1.00 66.56 92 ARG A N 1
ATOM 742 C CA . ARG A 1 92 ? 8.576 -8.138 -15.476 1.00 66.56 92 ARG A CA 1
ATOM 743 C C . ARG A 1 92 ? 8.984 -7.013 -14.528 1.00 66.56 92 ARG A C 1
ATOM 745 O O . ARG A 1 92 ? 8.877 -7.153 -13.314 1.00 66.56 92 ARG A O 1
ATOM 752 N N . ALA A 1 93 ? 9.396 -5.870 -15.063 1.00 61.59 93 ALA A N 1
ATOM 753 C CA . ALA A 1 93 ? 9.765 -4.729 -14.236 1.00 61.59 93 ALA A CA 1
ATOM 754 C C . ALA A 1 93 ? 8.565 -4.034 -13.581 1.00 61.59 93 ALA A C 1
ATOM 756 O O . ALA A 1 93 ? 8.692 -3.540 -12.463 1.00 61.59 93 ALA A O 1
ATOM 757 N N . GLN A 1 94 ? 7.405 -3.999 -14.245 1.00 63.53 94 GLN A N 1
ATOM 758 C CA . GLN A 1 94 ? 6.158 -3.538 -13.629 1.00 63.53 94 GLN A CA 1
ATOM 759 C C . GLN A 1 94 ? 5.782 -4.426 -12.438 1.00 63.53 94 GLN A C 1
ATOM 761 O O . GLN A 1 94 ? 5.475 -3.897 -11.372 1.00 63.53 94 GLN A O 1
ATOM 766 N N . ALA A 1 95 ? 5.891 -5.749 -12.585 1.00 62.09 95 ALA A N 1
ATOM 767 C CA . ALA A 1 95 ? 5.670 -6.705 -11.506 1.00 62.09 95 ALA A CA 1
ATOM 768 C C . ALA A 1 95 ? 6.678 -6.516 -10.359 1.00 62.09 95 ALA A C 1
ATOM 770 O O . ALA A 1 95 ? 6.270 -6.388 -9.207 1.00 62.09 95 ALA A O 1
ATOM 771 N N . ALA A 1 96 ? 7.975 -6.389 -10.659 1.00 61.41 96 ALA A N 1
ATOM 772 C CA . ALA A 1 96 ? 9.008 -6.138 -9.650 1.00 61.41 96 ALA A CA 1
ATOM 773 C C . ALA A 1 96 ? 8.813 -4.791 -8.924 1.00 61.41 96 ALA A C 1
ATOM 775 O O . ALA A 1 96 ? 8.964 -4.705 -7.707 1.00 61.41 96 ALA A O 1
ATOM 776 N N . SER A 1 97 ? 8.427 -3.733 -9.646 1.00 64.19 97 SER A N 1
ATOM 777 C CA . SER A 1 97 ? 8.108 -2.433 -9.044 1.00 64.19 97 SER A CA 1
ATOM 778 C C . SER A 1 97 ? 6.853 -2.501 -8.173 1.00 64.19 97 SER A C 1
ATOM 780 O O . SER A 1 97 ? 6.834 -1.903 -7.100 1.00 64.19 97 SER A O 1
ATOM 782 N N . ALA A 1 98 ? 5.820 -3.229 -8.600 1.00 65.62 98 ALA A N 1
ATOM 783 C CA . ALA A 1 98 ? 4.611 -3.440 -7.811 1.00 65.62 98 ALA A CA 1
ATOM 784 C C . ALA A 1 98 ? 4.897 -4.247 -6.533 1.00 65.62 98 ALA A C 1
ATOM 786 O O . ALA A 1 98 ? 4.388 -3.894 -5.469 1.00 65.62 98 ALA A O 1
ATOM 787 N N . ALA A 1 99 ? 5.751 -5.273 -6.617 1.00 66.12 99 ALA A N 1
ATOM 788 C CA . ALA A 1 99 ? 6.196 -6.063 -5.471 1.00 66.12 99 ALA A CA 1
ATOM 789 C C . ALA A 1 99 ? 7.001 -5.213 -4.475 1.00 66.12 99 ALA A C 1
ATOM 791 O O . ALA A 1 99 ? 6.668 -5.179 -3.294 1.00 66.12 99 ALA A O 1
ATOM 792 N N . SER A 1 100 ? 7.976 -4.433 -4.956 1.00 67.75 100 SER A N 1
ATOM 793 C CA . SER A 1 100 ? 8.768 -3.524 -4.115 1.00 67.75 100 SER A CA 1
ATOM 794 C C . SER A 1 100 ? 7.905 -2.444 -3.449 1.00 67.75 100 SER A C 1
ATOM 796 O O . SER A 1 100 ? 7.997 -2.246 -2.241 1.00 67.75 100 SER A O 1
ATOM 798 N N . LYS A 1 101 ? 6.989 -1.804 -4.192 1.00 72.50 101 LYS A N 1
ATOM 799 C CA . LYS A 1 101 ? 6.033 -0.836 -3.621 1.00 72.50 101 LYS A CA 1
ATOM 800 C C . LYS A 1 101 ? 5.127 -1.474 -2.574 1.00 72.50 101 LYS A C 1
ATOM 802 O O . LYS A 1 101 ? 4.798 -0.821 -1.585 1.00 72.50 101 LYS A O 1
ATOM 807 N N . THR A 1 102 ? 4.720 -2.723 -2.796 1.00 75.38 102 THR A N 1
ATOM 808 C CA . THR A 1 102 ? 3.924 -3.492 -1.836 1.00 75.38 102 THR A CA 1
ATOM 809 C C . THR A 1 102 ? 4.722 -3.722 -0.562 1.00 75.38 102 THR A C 1
ATOM 811 O O . THR A 1 102 ? 4.253 -3.310 0.490 1.00 75.38 102 THR A O 1
ATOM 814 N N . HIS A 1 103 ? 5.946 -4.249 -0.653 1.00 78.75 103 HIS A N 1
ATOM 815 C CA . HIS A 1 103 ? 6.825 -4.446 0.501 1.00 78.75 103 HIS A CA 1
ATOM 816 C C . HIS A 1 103 ? 7.017 -3.151 1.304 1.00 78.75 103 HIS A C 1
ATOM 818 O O . HIS A 1 103 ? 6.699 -3.111 2.489 1.00 78.75 103 HIS A O 1
ATOM 824 N N . THR A 1 104 ? 7.421 -2.053 0.653 1.00 81.19 104 THR A N 1
ATOM 825 C CA . THR A 1 104 ? 7.607 -0.760 1.331 1.00 81.19 104 THR A CA 1
ATOM 826 C C . THR A 1 104 ? 6.320 -0.261 1.985 1.00 81.19 104 THR A C 1
ATOM 828 O O . THR A 1 104 ? 6.354 0.223 3.110 1.00 81.19 104 THR A O 1
ATOM 831 N N . SER A 1 105 ? 5.174 -0.379 1.309 1.00 82.75 105 SER A N 1
ATOM 832 C CA . SER A 1 105 ? 3.899 0.096 1.862 1.00 82.75 105 SER A CA 1
ATOM 833 C C . SER A 1 105 ? 3.429 -0.746 3.049 1.00 82.75 105 SER A C 1
ATOM 835 O O . SER A 1 105 ? 2.814 -0.203 3.964 1.00 82.75 105 SER A O 1
ATOM 837 N N . LEU A 1 106 ? 3.707 -2.053 3.034 1.00 85.94 106 LEU A N 1
ATOM 838 C CA . LEU A 1 106 ? 3.404 -2.966 4.134 1.00 85.94 106 LEU A CA 1
ATOM 839 C C . LEU A 1 106 ? 4.298 -2.686 5.341 1.00 85.94 106 LEU A C 1
ATOM 841 O O . LEU A 1 106 ? 3.779 -2.517 6.439 1.00 85.94 106 LEU A O 1
ATOM 845 N N . MET A 1 107 ? 5.610 -2.544 5.138 1.00 85.94 107 MET A N 1
ATOM 846 C CA . MET A 1 107 ? 6.536 -2.207 6.224 1.00 85.94 107 MET A CA 1
ATOM 847 C C . MET A 1 107 ? 6.214 -0.838 6.827 1.00 85.94 107 MET A C 1
ATOM 849 O O . MET A 1 107 ? 6.078 -0.730 8.039 1.00 85.94 107 MET A O 1
ATOM 853 N N . GLN A 1 108 ? 5.916 0.172 6.001 1.00 89.31 108 GLN A N 1
ATOM 854 C CA . GLN A 1 108 ? 5.426 1.471 6.482 1.00 89.31 108 GLN A CA 1
ATOM 855 C C . GLN A 1 108 ? 4.134 1.366 7.296 1.00 89.31 108 GLN A C 1
ATOM 857 O O . GLN A 1 108 ? 3.921 2.155 8.209 1.00 89.31 108 GLN A O 1
ATOM 862 N N . LEU A 1 109 ? 3.234 0.439 6.961 1.00 91.00 109 LEU A N 1
ATOM 863 C CA . LEU A 1 109 ? 2.034 0.223 7.764 1.00 91.00 109 LEU A CA 1
ATOM 864 C C . LEU A 1 109 ? 2.393 -0.380 9.128 1.00 91.00 109 LEU A C 1
ATOM 866 O O . LEU A 1 109 ? 1.822 0.047 10.126 1.00 91.00 109 LEU A O 1
ATOM 870 N N . MET A 1 110 ? 3.323 -1.334 9.182 1.00 91.75 110 MET A N 1
ATOM 871 C CA . MET A 1 110 ? 3.730 -2.011 10.421 1.00 91.75 110 MET A CA 1
ATOM 872 C C . MET A 1 110 ? 4.579 -1.119 11.344 1.00 91.75 110 MET A C 1
ATOM 874 O O . MET A 1 110 ? 4.340 -1.056 12.550 1.00 91.75 110 MET A O 1
ATOM 878 N N . GLU A 1 111 ? 5.527 -0.370 10.782 1.00 91.50 111 GLU A N 1
ATOM 879 C CA . GLU A 1 111 ? 6.335 0.636 11.493 1.00 91.50 111 GLU A CA 1
ATOM 880 C C . GLU A 1 111 ? 5.502 1.869 11.872 1.00 91.50 111 GLU A C 1
ATOM 882 O O . GLU A 1 111 ? 5.734 2.525 12.888 1.00 91.50 111 GLU A O 1
ATOM 887 N N . GLY A 1 112 ? 4.477 2.137 11.068 1.00 92.44 112 GLY A N 1
ATOM 888 C CA . GLY A 1 112 ? 3.548 3.236 11.209 1.00 92.44 112 GLY A CA 1
ATOM 889 C C . GLY A 1 112 ? 3.833 4.371 10.226 1.00 92.44 112 GLY A C 1
ATOM 890 O O . GLY A 1 112 ? 4.974 4.720 9.926 1.00 92.44 112 GLY A O 1
ATOM 891 N N . CYS A 1 113 ? 2.767 4.960 9.691 1.00 91.94 113 CYS A N 1
ATOM 892 C CA . CYS A 1 113 ? 2.860 5.960 8.638 1.00 91.94 113 CYS A CA 1
ATOM 893 C C . CYS A 1 113 ? 1.833 7.079 8.797 1.00 91.94 113 CYS A C 1
ATOM 895 O O . CYS A 1 113 ? 0.683 6.856 9.183 1.00 91.94 113 CYS A O 1
ATOM 897 N N . THR A 1 114 ? 2.244 8.294 8.435 1.00 93.00 114 THR A N 1
ATOM 898 C CA . THR A 1 114 ? 1.340 9.440 8.336 1.00 93.00 114 THR A CA 1
ATOM 899 C C . THR A 1 114 ? 0.582 9.395 7.018 1.00 93.00 114 THR A C 1
ATOM 901 O O . THR A 1 114 ? 1.138 9.090 5.951 1.00 93.00 114 THR A O 1
ATOM 904 N N . ARG A 1 115 ? -0.715 9.681 7.086 1.00 92.44 115 ARG A N 1
ATOM 905 C CA . ARG A 1 115 ? -1.597 9.727 5.929 1.00 92.44 115 ARG A CA 1
ATOM 906 C C . ARG A 1 115 ? -2.593 10.865 6.042 1.00 92.44 115 ARG A C 1
ATOM 908 O O . ARG A 1 115 ? -3.109 11.151 7.117 1.00 92.44 115 ARG A O 1
ATOM 915 N N . VAL A 1 116 ? -2.895 11.445 4.888 1.00 91.12 116 VAL A N 1
ATOM 916 C CA . VAL A 1 116 ? -3.886 12.507 4.744 1.00 91.12 116 VAL A CA 1
ATOM 917 C C . VAL A 1 116 ? -5.277 11.893 4.618 1.00 91.12 116 VAL A C 1
ATOM 919 O O . VAL A 1 116 ? -5.511 10.998 3.797 1.00 91.12 116 VAL A O 1
ATOM 922 N N . VAL A 1 117 ? -6.199 12.385 5.433 1.00 91.25 117 VAL A N 1
ATOM 923 C CA . VAL A 1 117 ? -7.618 12.055 5.402 1.00 91.25 117 VAL A CA 1
ATOM 924 C C . VAL A 1 117 ? -8.244 12.649 4.151 1.00 91.25 117 VAL A C 1
ATOM 926 O O . VAL A 1 117 ? -8.075 13.829 3.856 1.00 91.25 117 VAL A O 1
ATOM 929 N N . LYS A 1 118 ? -8.989 11.814 3.424 1.00 91.19 118 LYS A N 1
ATOM 930 C CA . LYS A 1 118 ? -9.809 12.231 2.289 1.00 91.19 118 LYS A CA 1
ATOM 931 C C . LYS A 1 118 ? -11.275 11.970 2.572 1.00 91.19 118 LYS A C 1
ATOM 933 O O . LYS A 1 118 ? -11.649 10.852 2.937 1.00 91.19 118 LYS A O 1
ATOM 938 N N . TYR A 1 119 ? -12.122 12.958 2.336 1.00 84.88 119 TYR A N 1
ATOM 939 C CA . TYR A 1 119 ? -13.563 12.771 2.416 1.00 84.88 119 TYR A CA 1
ATOM 940 C C . TYR A 1 119 ? -14.082 12.067 1.153 1.00 84.88 119 TYR A C 1
ATOM 942 O O . TYR A 1 119 ? -13.951 12.562 0.036 1.00 84.88 119 TYR A O 1
ATOM 950 N N . SER A 1 120 ? -14.650 10.869 1.307 1.00 79.94 120 SER A N 1
ATOM 951 C CA . SER A 1 120 ? -15.154 10.046 0.201 1.00 79.94 120 SER A CA 1
ATOM 952 C C . SER A 1 120 ? -16.383 9.257 0.643 1.00 79.94 120 SER A C 1
ATOM 954 O O . SER A 1 120 ? -16.363 8.618 1.691 1.00 79.94 120 SER A O 1
ATOM 956 N N . ASN A 1 121 ? -17.443 9.252 -0.174 1.00 69.88 121 ASN A N 1
ATOM 957 C CA . ASN A 1 121 ? -18.686 8.505 0.083 1.00 69.88 121 ASN A CA 1
ATOM 958 C C . ASN A 1 121 ? -19.243 8.741 1.497 1.00 69.88 121 ASN A C 1
ATOM 960 O O . ASN A 1 121 ? -19.550 7.797 2.222 1.00 69.88 121 ASN A O 1
ATOM 964 N N . TYR A 1 122 ? -19.331 10.011 1.897 1.00 75.31 122 TYR A N 1
ATOM 965 C CA . TYR A 1 122 ? -19.832 10.444 3.205 1.00 75.31 122 TYR A CA 1
ATOM 966 C C . TYR A 1 122 ? -19.008 9.979 4.422 1.00 75.31 122 TYR A C 1
ATOM 968 O O . TYR A 1 122 ? -19.451 10.133 5.563 1.00 75.31 122 TYR A O 1
ATOM 976 N N . ALA A 1 123 ? -17.798 9.456 4.207 1.00 81.62 123 ALA A N 1
ATOM 977 C CA . ALA A 1 123 ? -16.894 9.009 5.258 1.00 81.62 123 ALA A CA 1
ATOM 978 C C . ALA A 1 123 ? -15.493 9.614 5.101 1.00 81.62 123 ALA A C 1
ATOM 980 O O . ALA A 1 123 ? -15.017 9.876 3.996 1.00 81.62 123 ALA A O 1
ATOM 981 N N . ASN A 1 124 ? -14.810 9.798 6.229 1.00 88.25 124 ASN A N 1
ATOM 982 C CA . ASN A 1 124 ? -13.388 10.116 6.247 1.00 88.25 124 ASN A CA 1
ATOM 983 C C . ASN A 1 124 ? -12.623 8.834 5.949 1.00 88.25 124 ASN A C 1
ATOM 985 O O . ASN A 1 124 ? -12.710 7.883 6.724 1.00 88.25 124 ASN A O 1
ATOM 989 N N . CYS A 1 125 ? -11.911 8.776 4.831 1.00 89.88 125 CYS A N 1
ATOM 990 C CA . CYS A 1 125 ? -11.180 7.584 4.438 1.00 89.88 125 CYS A CA 1
ATOM 991 C C . CYS A 1 125 ? -9.704 7.888 4.195 1.00 89.88 125 CYS A C 1
ATOM 993 O O . CYS A 1 125 ? -9.311 8.980 3.794 1.00 89.88 125 CYS A O 1
ATOM 995 N N . VAL A 1 126 ? -8.885 6.873 4.421 1.00 90.25 126 VAL A N 1
ATOM 996 C CA . VAL A 1 126 ? -7.446 6.899 4.223 1.00 90.25 126 VAL A CA 1
ATOM 997 C C . VAL A 1 126 ? -7.055 5.671 3.419 1.00 90.25 126 VAL A C 1
ATOM 999 O O . VAL A 1 126 ? -7.590 4.585 3.635 1.00 90.25 126 VAL A O 1
ATOM 1002 N N . LEU A 1 127 ? -6.147 5.853 2.464 1.00 86.38 127 LEU A N 1
ATOM 1003 C CA . LEU A 1 127 ? -5.619 4.768 1.648 1.00 86.38 127 LEU A CA 1
ATOM 1004 C C . LEU A 1 127 ? -4.210 4.412 2.125 1.00 86.38 127 LEU A C 1
ATOM 1006 O O . LEU A 1 127 ? -3.334 5.277 2.179 1.00 86.38 127 LEU A O 1
ATOM 1010 N N . VAL A 1 128 ? -3.986 3.138 2.434 1.00 83.06 128 VAL A N 1
ATOM 1011 C CA . VAL A 1 128 ? -2.650 2.596 2.713 1.00 83.06 128 VAL A CA 1
ATOM 1012 C C . VAL A 1 128 ? -2.461 1.330 1.903 1.00 83.06 128 VAL A C 1
ATOM 1014 O O . VAL A 1 128 ? -3.271 0.417 2.020 1.00 83.06 128 VAL A O 1
ATOM 1017 N N . TRP A 1 129 ? -1.400 1.269 1.092 1.00 76.19 129 TRP A N 1
ATOM 1018 C CA . TRP A 1 129 ? -1.175 0.183 0.135 1.00 76.19 129 TRP A CA 1
ATOM 1019 C C . TRP A 1 129 ? -2.380 0.019 -0.812 1.00 76.19 129 TRP A C 1
ATOM 1021 O O . TRP A 1 129 ? -2.518 0.810 -1.739 1.00 76.19 129 TRP A O 1
ATOM 1031 N N . ASN A 1 130 ? -3.273 -0.935 -0.536 1.00 76.62 130 ASN A N 1
ATOM 1032 C CA . ASN A 1 130 ? -4.550 -1.148 -1.229 1.00 76.62 130 ASN A CA 1
ATOM 1033 C C . ASN A 1 130 ? -5.758 -1.172 -0.273 1.00 76.62 130 ASN A C 1
ATOM 1035 O O . ASN A 1 130 ? -6.886 -1.448 -0.680 1.00 76.62 130 ASN A O 1
ATOM 1039 N N . LEU A 1 131 ? -5.535 -0.876 1.005 1.00 81.38 131 LEU A N 1
ATOM 1040 C CA . LEU A 1 131 ? -6.552 -0.857 2.042 1.00 81.38 131 LEU A CA 1
ATOM 1041 C C . LEU A 1 131 ? -7.175 0.542 2.110 1.00 81.38 131 LEU A C 1
ATOM 1043 O O . LEU A 1 131 ? -6.537 1.503 2.550 1.00 81.38 131 LEU A O 1
ATOM 1047 N N . LYS A 1 132 ? -8.438 0.659 1.686 1.00 86.62 132 LYS A N 1
ATOM 1048 C CA . LYS A 1 132 ? -9.258 1.847 1.955 1.00 86.62 132 LYS A CA 1
ATOM 1049 C C . LYS A 1 132 ? -9.861 1.714 3.350 1.00 86.62 132 LYS A C 1
ATOM 1051 O O . LYS A 1 132 ? -10.834 0.992 3.557 1.00 86.62 132 LYS A O 1
ATOM 1056 N N . ILE A 1 133 ? -9.292 2.436 4.301 1.00 87.81 133 ILE A N 1
ATOM 1057 C CA . ILE A 1 133 ? -9.764 2.495 5.681 1.00 87.81 133 ILE A CA 1
ATOM 1058 C C . ILE A 1 133 ? -10.748 3.650 5.779 1.00 87.81 133 ILE A C 1
ATOM 1060 O O . ILE A 1 133 ? -10.355 4.791 5.571 1.00 87.81 133 ILE A O 1
ATOM 1064 N N . CYS A 1 134 ? -12.005 3.385 6.122 1.00 87.62 134 CYS A N 1
ATOM 1065 C CA . CYS A 1 134 ? -12.966 4.448 6.401 1.00 87.62 134 CYS A CA 1
ATOM 1066 C C . CYS A 1 134 ? -13.206 4.565 7.907 1.00 87.62 134 CYS A C 1
ATOM 1068 O O . CYS A 1 134 ? -13.635 3.624 8.573 1.00 87.62 134 CYS A O 1
ATOM 1070 N N . ILE A 1 135 ? -12.904 5.744 8.437 1.00 86.94 135 ILE A N 1
ATOM 1071 C CA . ILE A 1 135 ? -12.947 6.082 9.850 1.00 86.94 135 ILE A CA 1
ATOM 1072 C C . ILE A 1 135 ? -14.283 6.764 10.133 1.00 86.94 135 ILE A C 1
ATOM 1074 O O . ILE A 1 135 ? -14.606 7.825 9.596 1.00 86.94 135 ILE A O 1
ATOM 1078 N N . ARG A 1 136 ? -15.087 6.135 10.992 1.00 81.06 136 ARG A N 1
ATOM 1079 C CA . ARG A 1 136 ? -16.377 6.692 11.416 1.00 81.06 136 ARG A CA 1
ATOM 1080 C C . ARG A 1 136 ? -16.151 7.903 12.326 1.00 81.06 136 ARG A C 1
ATOM 1082 O O . ARG A 1 136 ? -15.284 7.846 13.198 1.00 81.06 136 ARG A O 1
ATOM 1089 N N . LYS A 1 137 ? -17.004 8.930 12.205 1.00 75.81 137 LYS A N 1
ATOM 1090 C CA . LYS A 1 137 ? -16.976 10.141 13.057 1.00 75.81 137 LYS A CA 1
ATOM 1091 C C . LYS A 1 137 ? -16.938 9.831 14.564 1.00 75.81 137 LYS A C 1
ATOM 1093 O O . LYS A 1 137 ? -16.241 10.495 15.311 1.00 75.81 137 LYS A O 1
ATOM 1098 N N . GLY A 1 138 ? -17.594 8.756 15.013 1.00 75.56 138 GLY A N 1
ATOM 1099 C CA . GLY A 1 138 ? -17.579 8.351 16.429 1.00 75.56 138 GLY A CA 1
ATOM 1100 C C . GLY A 1 138 ? -16.205 7.937 16.986 1.00 75.56 138 GLY A C 1
ATOM 1101 O O . GLY A 1 138 ? -16.024 7.895 18.204 1.00 75.56 138 GLY A O 1
ATOM 1102 N N . TYR A 1 139 ? -15.221 7.631 16.132 1.00 80.62 139 TYR A N 1
ATOM 1103 C CA . TYR A 1 139 ? -13.848 7.379 16.579 1.00 80.62 139 TYR A CA 1
ATOM 1104 C C . TYR A 1 139 ? -13.048 8.674 16.696 1.00 80.62 139 TYR A C 1
ATOM 1106 O O . TYR A 1 139 ? -12.382 8.889 17.711 1.00 80.62 139 TYR A O 1
ATOM 1114 N N . PHE A 1 140 ? -13.138 9.533 15.684 1.00 84.81 140 PHE A N 1
ATOM 1115 C CA . PHE A 1 140 ? -12.333 10.737 15.523 1.00 84.81 140 PHE A CA 1
ATOM 1116 C C . PHE A 1 140 ? -13.131 11.802 14.767 1.00 84.81 140 PHE A C 1
ATOM 1118 O O . PHE A 1 140 ? -13.800 11.487 13.777 1.00 84.81 140 PHE A O 1
ATOM 1125 N N . ASP A 1 141 ? -12.987 13.056 15.186 1.00 85.44 141 ASP A N 1
ATOM 1126 C CA . ASP A 1 141 ? -13.532 14.213 14.479 1.00 85.44 141 ASP A CA 1
ATOM 1127 C C . ASP A 1 141 ? -12.528 14.660 13.415 1.00 85.44 141 ASP A C 1
ATOM 1129 O O . ASP A 1 141 ? -11.835 15.660 13.571 1.00 85.44 141 ASP A O 1
ATOM 1133 N N . LEU A 1 142 ? -12.398 13.842 12.367 1.00 86.94 142 LEU A N 1
ATOM 1134 C CA . LEU A 1 142 ? -11.469 14.093 11.264 1.00 86.94 142 LEU A CA 1
ATOM 1135 C C . LEU A 1 142 ? -12.076 15.045 10.237 1.00 86.94 142 LEU A C 1
ATOM 1137 O O . LEU A 1 142 ? -13.262 14.925 9.895 1.00 86.94 142 LEU A O 1
ATOM 1141 N N . ARG A 1 143 ? -11.237 15.924 9.692 1.00 86.75 143 ARG A N 1
ATOM 1142 C CA . ARG A 1 143 ? -11.562 16.791 8.552 1.00 86.75 143 ARG A CA 1
ATOM 1143 C C . ARG A 1 143 ? -10.784 16.376 7.308 1.00 86.75 143 ARG A C 1
ATOM 1145 O O . ARG A 1 143 ? -9.748 15.720 7.389 1.00 86.75 143 ARG A O 1
ATOM 1152 N N . ASP A 1 144 ? -11.306 16.760 6.149 1.00 88.81 144 ASP A N 1
ATOM 1153 C CA . ASP A 1 144 ? -10.600 16.576 4.882 1.00 88.81 144 ASP A CA 1
ATOM 1154 C C . ASP A 1 144 ? -9.267 17.336 4.904 1.00 88.81 144 ASP A C 1
ATOM 1156 O O . ASP A 1 144 ? -9.208 18.475 5.370 1.00 88.81 144 ASP A O 1
ATOM 1160 N N . GLY A 1 145 ? -8.198 16.689 4.445 1.00 88.19 145 GLY A N 1
ATOM 1161 C CA . GLY A 1 145 ? -6.848 17.250 4.461 1.00 88.19 145 GLY A CA 1
ATOM 1162 C C . GLY A 1 145 ? -6.095 17.112 5.790 1.00 88.19 145 GLY A C 1
ATOM 1163 O O . GLY A 1 145 ? -4.905 17.415 5.821 1.00 88.19 145 GLY A O 1
ATOM 1164 N N . GLU A 1 146 ? -6.723 16.630 6.869 1.00 89.50 146 GLU A N 1
ATOM 1165 C CA . GLU A 1 146 ? -6.010 16.381 8.130 1.00 89.50 146 GLU A CA 1
ATOM 1166 C C . GLU A 1 146 ? -5.071 15.179 8.032 1.00 89.50 146 GLU A C 1
ATOM 1168 O O . GLU A 1 146 ? -5.351 14.196 7.347 1.00 89.50 146 GLU A O 1
ATOM 1173 N N . GLU A 1 147 ? -3.968 15.234 8.771 1.00 91.25 147 GLU A N 1
ATOM 1174 C CA . GLU A 1 147 ? -3.032 14.124 8.885 1.00 91.25 147 GLU A CA 1
ATOM 1175 C C . GLU A 1 147 ? -3.334 13.262 10.108 1.00 91.25 147 GLU A C 1
ATOM 1177 O O . GLU A 1 147 ? -3.567 13.750 11.216 1.00 91.25 147 GLU A O 1
ATOM 1182 N N . ILE A 1 148 ? -3.286 11.949 9.905 1.00 92.50 148 ILE A N 1
ATOM 1183 C CA . ILE A 1 148 ? -3.349 10.960 10.976 1.00 92.50 148 ILE A CA 1
ATOM 1184 C C . ILE A 1 148 ? -2.190 9.984 10.854 1.00 92.50 148 ILE A C 1
ATOM 1186 O O . ILE A 1 148 ? -1.700 9.707 9.759 1.00 92.50 148 ILE A O 1
ATOM 1190 N N . PHE A 1 149 ? -1.789 9.415 11.983 1.00 94.00 149 PHE A N 1
ATOM 1191 C CA . PHE A 1 149 ? -0.810 8.340 12.030 1.00 94.00 149 PHE A CA 1
ATOM 1192 C C . PHE A 1 149 ? -1.524 6.990 12.105 1.00 94.00 149 PHE A C 1
ATOM 1194 O O . PHE A 1 149 ? -2.405 6.790 12.946 1.00 94.00 149 PHE A O 1
ATOM 1201 N N . LEU A 1 150 ? -1.147 6.065 11.229 1.00 94.38 150 LEU A N 1
ATOM 1202 C CA . LEU A 1 150 ? -1.693 4.714 11.142 1.00 94.38 150 LEU A CA 1
ATOM 1203 C C . LEU A 1 150 ? -0.603 3.693 11.421 1.00 94.38 150 LEU A C 1
ATOM 1205 O O . LEU A 1 150 ? 0.464 3.793 10.829 1.00 94.38 150 LEU A O 1
ATOM 1209 N N . GLN A 1 151 ? -0.894 2.690 12.248 1.00 95.31 151 GLN A N 1
ATOM 1210 C CA . GLN A 1 151 ? 0.034 1.595 12.520 1.00 95.31 151 GLN A CA 1
ATOM 1211 C C . GLN A 1 151 ? -0.692 0.252 12.627 1.00 95.31 151 GLN A C 1
ATOM 1213 O O . GLN A 1 151 ? -1.649 0.110 13.394 1.00 95.31 151 GLN A O 1
ATOM 1218 N N . GLY A 1 152 ? -0.243 -0.719 11.837 1.00 94.25 152 GLY A N 1
ATOM 1219 C CA . GLY A 1 152 ? -0.683 -2.106 11.871 1.00 94.25 152 GLY A CA 1
ATOM 1220 C C . GLY A 1 152 ? 0.108 -2.919 12.891 1.00 94.25 152 GLY A C 1
ATOM 1221 O O . GLY A 1 152 ? 1.298 -2.699 13.087 1.00 94.25 152 GLY A O 1
ATOM 1222 N N . PHE A 1 153 ? -0.561 -3.873 13.527 1.00 94.50 153 PHE A N 1
ATOM 1223 C CA . PHE A 1 153 ? 0.039 -4.821 14.458 1.00 94.50 153 PHE A CA 1
ATOM 1224 C C . PHE A 1 153 ? -0.405 -6.222 14.064 1.00 94.50 153 PHE A C 1
ATOM 1226 O O . PHE A 1 153 ? -1.591 -6.441 13.804 1.00 94.50 153 PHE A O 1
ATOM 1233 N N . LEU A 1 154 ? 0.545 -7.149 14.023 1.00 93.94 154 LEU A N 1
ATOM 1234 C CA . LEU A 1 154 ? 0.297 -8.561 13.788 1.00 93.94 154 LEU A CA 1
ATOM 1235 C C . LEU A 1 154 ? 0.677 -9.311 15.060 1.00 93.94 154 LEU A C 1
ATOM 1237 O O . LEU A 1 154 ? 1.832 -9.288 15.474 1.00 93.94 154 LEU A O 1
ATOM 1241 N N . ASP A 1 155 ? -0.313 -9.905 15.712 1.00 91.88 155 ASP A N 1
ATOM 1242 C CA . ASP A 1 155 ? -0.125 -10.683 16.931 1.00 91.88 155 ASP A CA 1
ATOM 1243 C C . ASP A 1 155 ? 0.068 -12.175 16.611 1.00 91.88 155 ASP A C 1
ATOM 1245 O O . ASP A 1 155 ? -0.433 -12.674 15.608 1.00 91.88 155 ASP A O 1
ATOM 1249 N N . GLU A 1 156 ? 0.734 -12.924 17.492 1.00 87.31 156 GLU A N 1
ATOM 1250 C CA . GLU A 1 156 ? 0.904 -14.380 17.323 1.00 87.31 156 GLU A CA 1
ATOM 1251 C C . GLU A 1 156 ? -0.438 -15.132 17.351 1.00 87.31 156 GLU A C 1
ATOM 1253 O O . GLU A 1 156 ? -0.631 -16.120 16.646 1.00 87.31 156 GLU A O 1
ATOM 1258 N N . GLY A 1 157 ? -1.392 -14.639 18.146 1.00 87.56 157 GLY A N 1
ATOM 1259 C CA . GLY A 1 157 ? -2.688 -15.271 18.376 1.00 87.56 157 GLY A CA 1
ATOM 1260 C C . GLY A 1 157 ? -3.881 -14.358 18.079 1.00 87.56 157 GLY A C 1
ATOM 1261 O O . GLY A 1 157 ? -3.737 -13.136 17.973 1.00 87.56 157 GLY A O 1
ATOM 1262 N N . PRO A 1 158 ? -5.091 -14.932 17.949 1.00 89.19 158 PRO A N 1
ATOM 1263 C CA . PRO A 1 158 ? -6.295 -14.172 17.644 1.00 89.19 158 PRO A CA 1
ATOM 1264 C C . PRO A 1 158 ? -6.608 -13.159 18.751 1.00 89.19 158 PRO A C 1
ATOM 1266 O O . PRO A 1 158 ? -6.567 -13.465 19.943 1.00 89.19 158 PRO A O 1
ATOM 1269 N N . ARG A 1 159 ? -6.987 -11.944 18.352 1.00 89.19 159 ARG A N 1
ATOM 1270 C CA . ARG A 1 159 ? -7.323 -10.844 19.260 1.00 89.19 159 ARG A CA 1
ATOM 1271 C C . ARG A 1 159 ? -8.816 -10.526 19.244 1.00 89.19 159 ARG A C 1
ATOM 1273 O O . ARG A 1 159 ? -9.527 -10.793 18.272 1.00 89.19 159 ARG A O 1
ATOM 1280 N N . ALA A 1 160 ? -9.318 -9.981 20.352 1.00 85.06 160 ALA A N 1
ATOM 1281 C CA . ALA A 1 160 ? -10.710 -9.528 20.476 1.00 85.06 160 ALA A CA 1
ATOM 1282 C C . ALA A 1 160 ? -10.923 -8.134 19.855 1.00 85.06 160 ALA A C 1
ATOM 1284 O O . ALA A 1 160 ? -12.016 -7.789 19.412 1.00 85.06 160 ALA A O 1
ATOM 1285 N N . ASP A 1 161 ? -9.862 -7.334 19.806 1.00 87.38 161 ASP A N 1
ATOM 1286 C CA . ASP A 1 161 ? -9.770 -6.015 19.186 1.00 87.38 161 ASP A CA 1
ATOM 1287 C C . ASP A 1 161 ? -9.188 -6.064 17.765 1.00 87.38 161 ASP A C 1
ATOM 1289 O O . ASP A 1 161 ? -8.705 -5.049 17.266 1.00 87.38 161 ASP A O 1
ATOM 1293 N N . CYS A 1 162 ? -9.276 -7.223 17.100 1.00 92.00 162 CYS A N 1
ATOM 1294 C CA . CYS A 1 162 ? -8.889 -7.374 15.7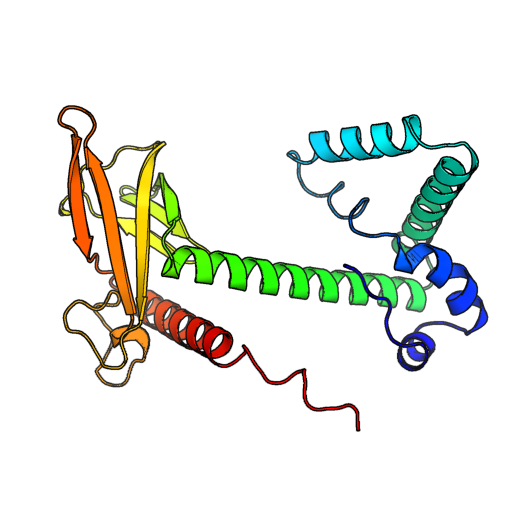00 1.00 92.00 162 CYS A CA 1
ATOM 1295 C C . CYS A 1 162 ? -9.633 -6.389 14.789 1.00 92.00 162 CYS A C 1
ATOM 1297 O O . CYS A 1 162 ? -10.770 -5.981 15.056 1.00 92.00 162 CYS A O 1
ATOM 1299 N N . PHE A 1 163 ? -8.971 -5.995 13.703 1.00 92.56 163 PHE A N 1
ATOM 1300 C CA . PHE A 1 163 ? -9.518 -5.014 12.779 1.00 92.56 163 PHE A CA 1
ATOM 1301 C C . PHE A 1 163 ? -10.744 -5.565 12.039 1.00 92.56 163 PHE A C 1
ATOM 1303 O O . PHE A 1 163 ? -11.736 -4.855 11.912 1.00 92.56 163 PHE A O 1
ATOM 1310 N N . ALA A 1 164 ? -10.705 -6.815 11.572 1.00 92.38 164 ALA A N 1
ATOM 1311 C CA . ALA A 1 164 ? -11.784 -7.424 10.798 1.00 92.38 164 ALA A CA 1
ATOM 1312 C C . ALA A 1 164 ? -12.871 -8.032 11.710 1.00 92.38 164 ALA A C 1
ATOM 1314 O O . ALA A 1 164 ? -12.734 -9.153 12.187 1.00 92.38 164 ALA A O 1
ATOM 1315 N N . LEU A 1 165 ? -13.978 -7.309 11.924 1.00 90.69 165 LEU A N 1
ATOM 1316 C CA . LEU A 1 165 ? -15.059 -7.698 12.852 1.00 90.69 165 LEU A CA 1
ATOM 1317 C C . LEU A 1 165 ? -15.737 -9.035 12.530 1.00 90.69 165 LEU A C 1
ATOM 1319 O O . LEU A 1 165 ? -16.208 -9.709 13.438 1.00 90.69 165 LEU A O 1
ATOM 1323 N N . GLU A 1 166 ? -15.833 -9.383 11.248 1.00 92.69 166 GLU A N 1
ATOM 1324 C CA . GLU A 1 166 ? -16.509 -10.599 10.773 1.00 92.69 166 GLU A CA 1
ATOM 1325 C C . GLU A 1 166 ? -15.561 -11.804 10.661 1.00 92.69 166 GLU A C 1
ATOM 1327 O O . GLU A 1 166 ? -15.972 -12.857 10.180 1.00 92.69 166 GLU A O 1
ATOM 1332 N N . ALA A 1 167 ? -14.299 -11.663 11.079 1.00 90.88 167 ALA A N 1
ATOM 1333 C CA . ALA A 1 167 ? -13.330 -12.749 11.045 1.00 90.88 167 ALA A CA 1
ATOM 1334 C C . ALA A 1 167 ? -13.681 -13.831 12.082 1.00 90.88 167 ALA A C 1
ATOM 1336 O O . ALA A 1 167 ? -13.897 -13.556 13.267 1.00 90.88 167 ALA A O 1
ATOM 1337 N N . THR A 1 168 ? -13.716 -15.080 11.633 1.00 89.31 168 THR A N 1
ATOM 1338 C CA . THR A 1 168 ? -13.957 -16.264 12.461 1.00 89.31 168 THR A CA 1
ATOM 1339 C C . THR A 1 168 ? -12.677 -16.713 13.167 1.00 89.31 168 THR A C 1
ATOM 1341 O O . THR A 1 168 ? -11.587 -16.223 12.890 1.00 89.31 168 THR A O 1
ATOM 1344 N N . SER A 1 169 ? -12.774 -17.648 14.116 1.00 84.25 169 SER A N 1
ATOM 1345 C CA . SER A 1 169 ? -11.609 -18.147 14.867 1.00 84.25 169 SER A CA 1
ATOM 1346 C C . SER A 1 169 ? -10.523 -18.794 14.000 1.00 84.25 169 SER A C 1
ATOM 1348 O O . SER A 1 169 ? -9.382 -18.840 14.443 1.00 84.25 169 SER A O 1
ATOM 1350 N N . GLY A 1 170 ? -10.860 -19.276 12.799 1.00 85.94 170 GLY A N 1
ATOM 1351 C CA . GLY A 1 170 ? -9.895 -19.836 11.847 1.00 85.94 170 GLY A CA 1
ATOM 1352 C C . GLY A 1 170 ? -9.252 -18.805 10.915 1.00 85.94 170 GLY A C 1
ATOM 1353 O O . GLY A 1 170 ? -8.318 -19.147 10.198 1.00 85.94 170 GLY A O 1
ATOM 1354 N N . ASP A 1 171 ? -9.728 -17.557 10.906 1.00 91.06 171 ASP A N 1
ATOM 1355 C CA . ASP A 1 171 ? -9.208 -16.524 10.013 1.00 91.06 171 ASP A CA 1
ATOM 1356 C C . ASP A 1 171 ? -7.922 -15.900 10.564 1.00 91.06 171 ASP A C 1
ATOM 1358 O O . ASP A 1 171 ? -7.896 -15.351 11.673 1.00 91.06 171 ASP A O 1
ATOM 1362 N N . ALA A 1 172 ? -6.877 -15.870 9.735 1.00 92.25 172 ALA A N 1
ATOM 1363 C CA . ALA A 1 172 ? -5.631 -15.164 10.030 1.00 92.25 172 ALA A CA 1
ATOM 1364 C C . ALA A 1 172 ? -5.874 -13.675 10.344 1.00 92.25 172 ALA A C 1
ATOM 1366 O O . ALA A 1 172 ? -5.184 -13.090 11.179 1.00 92.25 172 ALA A O 1
ATOM 1367 N N . ALA A 1 173 ? -6.922 -13.082 9.763 1.00 92.75 173 ALA A N 1
ATOM 1368 C CA . ALA A 1 173 ? -7.341 -11.704 9.979 1.00 92.75 173 ALA A CA 1
ATOM 1369 C C . ALA A 1 173 ? -7.637 -11.354 11.445 1.00 92.75 173 ALA A C 1
ATOM 1371 O O . ALA A 1 173 ? -7.570 -10.180 11.818 1.00 92.75 173 ALA A O 1
ATOM 1372 N N . ARG A 1 174 ? -7.907 -12.347 12.304 1.00 93.81 174 ARG A N 1
ATOM 1373 C CA . ARG A 1 174 ? -8.079 -12.127 13.747 1.00 93.81 174 ARG A CA 1
ATOM 1374 C C . ARG A 1 174 ? -6.807 -11.703 14.470 1.00 93.81 174 ARG A C 1
ATOM 1376 O O . ARG A 1 174 ? -6.896 -11.220 15.598 1.00 93.81 174 ARG A O 1
ATOM 1383 N N . ARG A 1 175 ? -5.644 -11.889 13.856 1.00 94.00 175 ARG A N 1
ATOM 1384 C CA . ARG A 1 175 ? -4.342 -11.504 14.410 1.00 94.00 175 ARG A CA 1
ATOM 1385 C C . ARG A 1 175 ? -3.957 -10.068 14.077 1.00 94.00 175 ARG A C 1
ATOM 1387 O O . ARG A 1 175 ? -3.070 -9.512 14.714 1.00 94.00 175 ARG A O 1
ATOM 1394 N N . PHE A 1 176 ? -4.627 -9.458 13.100 1.00 94.50 176 PHE A N 1
ATOM 1395 C CA . PHE A 1 176 ? -4.306 -8.112 12.653 1.00 94.50 176 PHE A CA 1
ATOM 1396 C C . PHE A 1 176 ? -5.110 -7.052 13.410 1.00 94.50 176 PHE A C 1
ATOM 1398 O O . PHE A 1 176 ? -6.343 -7.111 13.493 1.00 94.50 176 PHE A O 1
ATOM 1405 N N . ARG A 1 177 ? -4.416 -6.031 13.912 1.00 95.00 177 ARG A N 1
ATOM 1406 C CA . ARG A 1 177 ? -4.996 -4.843 14.547 1.00 95.00 177 ARG A CA 1
ATOM 1407 C C . ARG A 1 177 ? -4.496 -3.582 13.864 1.00 95.00 177 ARG A C 1
ATOM 1409 O O . ARG A 1 177 ? -3.366 -3.524 13.396 1.00 95.00 177 ARG A O 1
ATOM 1416 N N . LEU A 1 178 ? -5.335 -2.550 13.847 1.00 94.06 178 LEU A N 1
ATOM 1417 C CA . LEU A 1 178 ? -4.995 -1.261 13.253 1.00 94.06 178 LEU A CA 1
ATOM 1418 C C . LEU A 1 178 ? -5.231 -0.139 14.257 1.00 94.06 178 LEU A C 1
ATOM 1420 O O . LEU A 1 178 ? -6.365 0.110 14.675 1.00 94.06 178 LEU A O 1
ATOM 1424 N N . GLN A 1 179 ? -4.154 0.541 14.623 1.00 94.56 179 GLN A N 1
ATOM 1425 C CA . GLN A 1 179 ? -4.172 1.709 15.484 1.00 94.56 179 GLN A CA 1
ATOM 1426 C C . GLN A 1 179 ? -4.175 2.986 14.649 1.00 94.56 179 GLN A C 1
ATOM 1428 O O . GLN A 1 179 ? -3.451 3.110 13.662 1.00 94.56 179 GLN A O 1
ATOM 1433 N N . VAL A 1 180 ? -4.961 3.957 15.098 1.00 93.75 180 VAL A N 1
ATOM 1434 C CA . VAL A 1 180 ? -4.984 5.318 14.574 1.00 93.75 180 VAL A CA 1
ATOM 1435 C C . VAL A 1 180 ? -4.619 6.277 15.693 1.00 93.75 180 VAL A C 1
ATOM 1437 O O . VAL A 1 180 ? -5.177 6.180 16.791 1.00 93.75 180 VAL A O 1
ATOM 1440 N N . LYS A 1 181 ? -3.715 7.214 15.408 1.00 93.06 181 LYS A N 1
ATOM 1441 C CA . LYS A 1 181 ? -3.404 8.351 16.276 1.00 93.06 181 LYS A CA 1
ATOM 1442 C C . LYS A 1 181 ? -3.736 9.651 15.544 1.00 93.06 181 LYS A C 1
ATOM 1444 O O . LYS A 1 181 ? -3.307 9.847 14.409 1.00 93.06 181 LYS A O 1
ATOM 1449 N N . GLN A 1 182 ? -4.486 10.530 16.200 1.00 89.88 182 GLN A N 1
ATOM 1450 C CA . GLN A 1 182 ? -4.776 11.888 15.738 1.00 89.88 182 GLN A CA 1
ATOM 1451 C C . GLN A 1 182 ? -4.190 12.876 16.745 1.00 89.88 182 GLN A C 1
ATOM 1453 O O . GLN A 1 182 ? -4.437 12.750 17.948 1.00 89.88 182 GLN A O 1
ATOM 1458 N N . VAL A 1 183 ? -3.450 13.868 16.254 1.00 83.81 183 VAL A N 1
ATOM 1459 C CA . VAL A 1 183 ? -3.054 15.033 17.050 1.00 83.81 183 VAL A CA 1
ATOM 1460 C C . VAL A 1 183 ? -4.161 16.074 16.919 1.00 83.81 183 VAL A C 1
ATOM 1462 O O . VAL A 1 183 ? -4.475 16.514 15.816 1.00 83.81 183 VAL A O 1
ATOM 1465 N N . VAL A 1 184 ? -4.799 16.435 18.031 1.00 77.94 184 VAL A N 1
ATOM 1466 C CA . VAL A 1 184 ? -5.873 17.433 18.037 1.00 77.94 184 VAL A CA 1
ATOM 1467 C C . VAL A 1 184 ? -5.243 18.821 18.120 1.00 77.94 184 VAL A C 1
ATOM 1469 O O . VAL A 1 184 ? -4.727 19.233 19.165 1.00 77.94 184 VAL A O 1
ATOM 1472 N N . ASN A 1 185 ? -5.282 19.541 17.000 1.00 65.31 185 ASN A N 1
ATOM 1473 C CA . ASN A 1 185 ? -4.769 20.903 16.911 1.00 65.31 185 ASN A CA 1
ATOM 1474 C C . ASN A 1 185 ? -5.599 21.835 17.809 1.00 65.31 185 ASN A C 1
ATOM 1476 O O . ASN A 1 185 ? -6.818 21.916 17.678 1.00 65.31 185 ASN A O 1
ATOM 1480 N N . GLY A 1 186 ? -4.925 22.501 18.750 1.00 62.19 186 GLY A N 1
ATOM 1481 C CA . GLY A 1 186 ? -5.524 23.404 19.740 1.00 62.19 186 GLY A CA 1
ATOM 1482 C C . GLY A 1 186 ? -4.954 23.202 21.144 1.00 62.19 186 GLY A C 1
ATOM 1483 O O . GLY A 1 186 ? -4.570 24.171 21.786 1.00 62.19 186 GLY A O 1
ATOM 1484 N N . ASN A 1 187 ? -4.808 21.941 21.578 1.00 67.06 187 ASN A N 1
ATOM 1485 C CA . ASN A 1 187 ? -4.387 21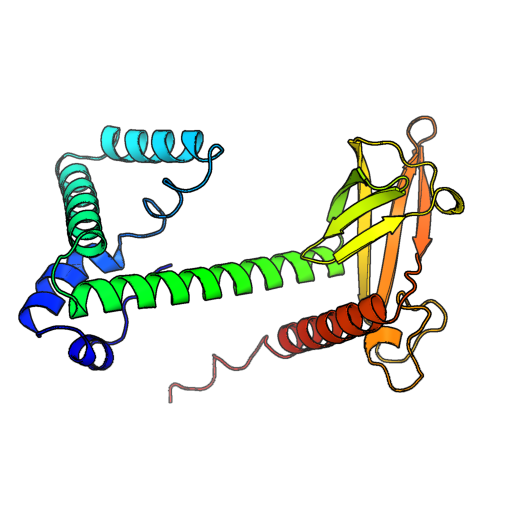.600 22.949 1.00 67.06 187 ASN A CA 1
ATOM 1486 C C . ASN A 1 187 ? -3.213 20.600 23.000 1.00 67.06 187 ASN A C 1
ATOM 1488 O O . ASN A 1 187 ? -2.806 20.189 24.084 1.00 67.06 187 ASN A O 1
ATOM 1492 N N . GLY A 1 188 ? -2.726 20.124 21.845 1.00 69.06 188 GLY A N 1
ATOM 1493 C CA . GLY A 1 188 ? -1.685 19.088 21.763 1.00 69.06 188 GLY A CA 1
ATOM 1494 C C . GLY A 1 188 ? -2.133 17.697 22.235 1.00 69.06 188 GLY A C 1
ATOM 1495 O O . GLY A 1 188 ? -1.312 16.791 22.350 1.00 69.06 188 GLY A O 1
ATOM 1496 N N . GLN A 1 189 ? -3.427 17.503 22.512 1.00 79.69 189 GLN A N 1
ATOM 1497 C CA . GLN A 1 189 ? -3.952 16.209 22.940 1.00 79.69 189 GLN A CA 1
ATOM 1498 C C . GLN A 1 189 ? -3.870 15.190 21.802 1.00 79.69 189 GLN A C 1
ATOM 1500 O O . GLN A 1 189 ? -4.326 15.438 20.685 1.00 79.69 189 GLN A O 1
ATOM 1505 N N . VAL A 1 190 ? -3.323 14.016 22.110 1.00 87.19 190 VAL A N 1
ATOM 1506 C CA . VAL A 1 190 ? -3.217 12.901 21.169 1.00 87.19 190 VAL A CA 1
ATOM 1507 C C . VAL A 1 190 ? -4.316 11.893 21.474 1.00 87.19 190 VAL A C 1
ATOM 1509 O O . VAL A 1 190 ? -4.360 11.306 22.555 1.00 87.19 190 VAL A O 1
ATOM 1512 N N . LYS A 1 191 ? -5.206 11.666 20.508 1.00 89.38 191 LYS A N 1
ATOM 1513 C CA . LYS A 1 191 ? -6.235 10.628 20.594 1.00 89.38 191 LYS A CA 1
ATOM 1514 C C . LYS A 1 191 ? -5.726 9.376 19.897 1.00 89.38 191 LYS A C 1
ATOM 1516 O O . LYS A 1 191 ? -5.367 9.430 18.725 1.00 89.38 191 LYS A O 1
ATOM 1521 N N . VAL A 1 192 ? -5.726 8.246 20.600 1.00 92.38 192 VAL A N 1
ATOM 1522 C CA . VAL A 1 192 ? -5.267 6.953 20.072 1.00 92.38 192 VAL A CA 1
ATOM 1523 C C . VAL A 1 192 ? -6.384 5.931 20.196 1.00 92.38 192 VAL A C 1
ATOM 1525 O O . VAL A 1 192 ? -6.962 5.782 21.272 1.00 92.38 192 VAL A O 1
ATOM 1528 N N . ARG A 1 193 ? -6.711 5.225 19.108 1.00 92.25 193 ARG A N 1
ATOM 1529 C CA . ARG A 1 193 ? -7.699 4.136 19.129 1.00 92.25 193 ARG A CA 1
ATOM 1530 C C . ARG A 1 193 ? -7.334 3.017 18.171 1.00 92.25 193 ARG A C 1
ATOM 1532 O O . ARG A 1 193 ? -6.868 3.273 17.066 1.00 92.25 193 ARG A O 1
ATOM 1539 N N . PHE A 1 194 ? -7.653 1.791 18.570 1.00 92.31 194 PHE A N 1
ATOM 1540 C CA . PHE A 1 194 ? -7.797 0.690 17.628 1.00 92.31 194 PHE A CA 1
ATOM 1541 C C . PHE A 1 194 ? -9.145 0.810 16.927 1.00 92.31 194 PHE A C 1
ATOM 1543 O O . PHE A 1 194 ? -10.188 0.962 17.573 1.00 92.31 194 PHE A O 1
ATOM 1550 N N . ILE A 1 195 ? -9.113 0.794 15.601 1.00 91.19 195 ILE A N 1
ATOM 1551 C CA . ILE A 1 195 ? -10.318 0.869 14.779 1.00 91.19 195 ILE A CA 1
ATOM 1552 C C . ILE A 1 195 ? -10.702 -0.515 14.281 1.00 91.19 195 ILE A C 1
ATOM 1554 O O . ILE A 1 195 ? -9.918 -1.459 14.333 1.00 91.19 195 ILE A O 1
ATOM 1558 N N . ARG A 1 196 ? -11.944 -0.628 13.820 1.00 89.88 196 ARG A N 1
ATOM 1559 C CA . ARG A 1 196 ? -12.521 -1.882 13.354 1.00 89.88 196 ARG A CA 1
ATOM 1560 C C . ARG A 1 196 ? -13.235 -1.665 12.024 1.00 89.88 196 ARG A C 1
ATOM 1562 O O . ARG A 1 196 ? -13.980 -0.696 11.871 1.00 89.88 196 ARG A O 1
ATOM 1569 N N . GLY A 1 197 ? -12.991 -2.560 11.076 1.00 85.88 197 GLY A N 1
ATOM 1570 C CA . GLY A 1 197 ? -13.652 -2.662 9.782 1.00 85.88 197 GLY A CA 1
ATOM 1571 C C . GLY A 1 197 ? -14.631 -3.836 9.756 1.00 85.88 197 GLY A C 1
ATOM 1572 O O . GLY A 1 197 ? -14.386 -4.880 10.357 1.00 85.88 197 GLY A O 1
ATOM 1573 N N . GLY A 1 198 ? -15.758 -3.656 9.069 1.00 83.94 198 GLY A N 1
ATOM 1574 C CA . GLY A 1 198 ? -16.769 -4.698 8.862 1.00 83.94 198 GLY A CA 1
ATOM 1575 C C . GLY A 1 198 ? -16.869 -5.116 7.395 1.00 83.94 198 GLY A C 1
ATOM 1576 O O . GLY A 1 198 ? -16.409 -4.388 6.513 1.00 83.94 198 GLY A O 1
ATOM 1577 N N . GLY A 1 199 ? -17.500 -6.264 7.151 1.00 84.50 199 GLY A N 1
ATOM 1578 C CA . GLY A 1 199 ? -17.745 -6.834 5.830 1.00 84.50 199 GLY A CA 1
ATOM 1579 C C . GLY A 1 199 ? -16.813 -7.989 5.454 1.00 84.50 199 GLY A C 1
ATOM 1580 O O . GLY A 1 199 ? -15.595 -7.922 5.624 1.00 84.50 199 GLY A O 1
ATOM 1581 N N . ARG A 1 200 ? -17.382 -9.023 4.826 1.00 84.31 200 ARG A N 1
ATOM 1582 C CA . ARG A 1 200 ? -16.651 -10.199 4.311 1.00 84.31 200 ARG A CA 1
ATOM 1583 C C . ARG A 1 200 ? -15.496 -9.857 3.369 1.00 84.31 200 ARG A C 1
ATOM 1585 O O . ARG A 1 200 ? -14.454 -10.505 3.413 1.00 84.31 200 ARG A O 1
ATOM 1592 N N . SER A 1 201 ? -15.647 -8.828 2.531 1.00 85.94 201 SER A N 1
ATOM 1593 C CA . SER A 1 201 ? -14.564 -8.369 1.651 1.00 85.94 201 SER A CA 1
ATOM 1594 C C . SER A 1 201 ? -13.369 -7.832 2.440 1.00 85.94 201 SER A C 1
ATOM 1596 O O . SER A 1 201 ? -12.233 -7.986 1.998 1.00 85.94 201 SER A O 1
ATOM 1598 N N . MET A 1 202 ? -13.615 -7.238 3.614 1.00 88.50 202 MET A N 1
ATOM 1599 C CA . MET A 1 202 ? -12.563 -6.783 4.518 1.00 88.50 202 MET A CA 1
ATOM 1600 C C . MET A 1 202 ? -11.828 -7.972 5.135 1.00 88.50 202 MET A C 1
ATOM 1602 O O . MET A 1 202 ? -10.607 -7.966 5.151 1.00 88.50 202 MET A O 1
ATOM 1606 N N . VAL A 1 203 ? -12.543 -9.014 5.578 1.00 90.94 203 VAL A N 1
ATOM 1607 C CA . VAL A 1 203 ? -11.915 -10.236 6.119 1.00 90.94 203 VAL A CA 1
ATOM 1608 C C . VAL A 1 203 ? -10.949 -10.840 5.102 1.00 90.94 203 VAL A C 1
ATOM 1610 O O . VAL A 1 203 ? -9.789 -11.063 5.431 1.00 90.94 203 VAL A O 1
ATOM 1613 N N . LYS A 1 204 ? -11.386 -11.006 3.845 1.00 89.81 204 LYS A N 1
ATOM 1614 C CA . LYS A 1 204 ? -10.522 -11.506 2.765 1.00 89.81 204 LYS A CA 1
ATOM 1615 C C . LYS A 1 204 ? -9.288 -10.624 2.564 1.00 89.81 204 LYS A C 1
ATOM 1617 O O . LYS A 1 204 ? -8.174 -11.126 2.556 1.00 89.81 204 LYS A O 1
ATOM 1622 N N . MET A 1 205 ? -9.483 -9.310 2.456 1.00 88.75 205 MET A N 1
ATOM 1623 C CA . MET A 1 205 ? -8.382 -8.365 2.253 1.00 88.75 205 MET A CA 1
ATOM 1624 C C . MET A 1 205 ? -7.365 -8.392 3.401 1.00 88.75 205 MET A C 1
ATOM 1626 O O . MET A 1 205 ? -6.171 -8.232 3.164 1.00 88.75 205 MET A O 1
ATOM 1630 N N . ILE A 1 206 ? -7.827 -8.583 4.637 1.00 92.38 206 ILE A N 1
ATOM 1631 C CA . ILE A 1 206 ? -6.950 -8.666 5.804 1.00 92.38 206 ILE A CA 1
ATOM 1632 C C . ILE A 1 206 ? -6.273 -10.040 5.898 1.00 92.38 206 ILE A C 1
ATOM 1634 O O . ILE A 1 206 ? -5.111 -10.084 6.276 1.00 92.38 206 ILE A O 1
ATOM 1638 N N . ASN A 1 207 ? -6.923 -11.138 5.505 1.00 90.94 207 ASN A N 1
ATOM 1639 C CA . ASN A 1 207 ? -6.248 -12.435 5.362 1.00 90.94 207 ASN A CA 1
ATO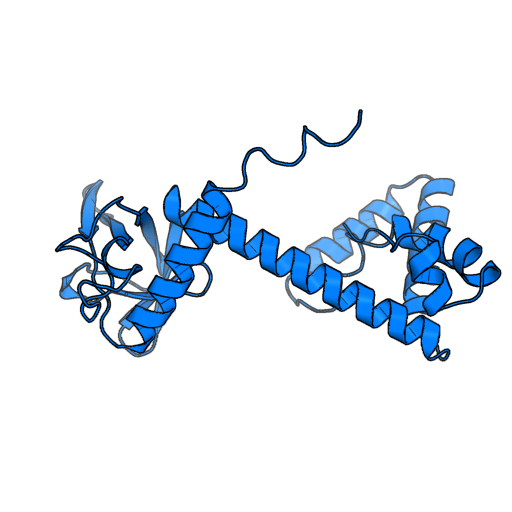M 1640 C C . ASN A 1 207 ? -5.088 -12.331 4.351 1.00 90.94 207 ASN A C 1
ATOM 1642 O O . ASN A 1 207 ? -3.957 -12.658 4.701 1.00 90.94 207 ASN A O 1
ATOM 1646 N N . ASP A 1 208 ? -5.340 -11.762 3.165 1.00 89.31 208 ASP A N 1
ATOM 1647 C CA . ASP A 1 208 ? -4.308 -11.533 2.139 1.00 89.31 208 ASP A CA 1
ATOM 1648 C C . ASP A 1 208 ? -3.182 -10.607 2.649 1.00 89.31 208 ASP A C 1
ATOM 1650 O O . ASP A 1 208 ? -2.019 -10.739 2.263 1.00 89.31 208 ASP A O 1
ATOM 1654 N N . LEU A 1 209 ? -3.523 -9.625 3.491 1.00 89.81 209 LEU A N 1
ATOM 1655 C CA . LEU A 1 209 ? -2.560 -8.724 4.124 1.00 89.81 209 LEU A CA 1
ATOM 1656 C C . LEU A 1 209 ? -1.653 -9.476 5.104 1.00 89.81 209 LEU A C 1
ATOM 1658 O O . LEU A 1 209 ? -0.443 -9.272 5.073 1.00 89.81 209 LEU A O 1
ATOM 1662 N N . VAL A 1 210 ? -2.233 -10.318 5.963 1.00 91.25 210 VAL A N 1
ATOM 1663 C CA . VAL A 1 210 ? -1.498 -11.097 6.967 1.00 91.25 210 VAL A CA 1
ATOM 1664 C C . VAL A 1 210 ? -0.524 -12.055 6.290 1.00 91.25 210 VAL A C 1
ATOM 1666 O O . VAL A 1 210 ? 0.665 -11.984 6.581 1.00 91.25 210 VAL A O 1
ATOM 1669 N N . GLU A 1 211 ? -0.991 -12.839 5.314 1.00 90.06 211 GLU A N 1
ATOM 1670 C CA . GLU A 1 211 ? -0.146 -13.764 4.544 1.00 90.06 211 GLU A CA 1
ATOM 1671 C C . GLU A 1 211 ? 1.044 -13.036 3.900 1.00 90.06 211 GLU A C 1
ATOM 1673 O O . GLU A 1 211 ? 2.189 -13.485 3.955 1.00 90.06 211 GLU A O 1
ATOM 1678 N N . ARG A 1 212 ? 0.798 -11.850 3.330 1.00 87.12 212 ARG A N 1
ATOM 1679 C CA . ARG A 1 212 ? 1.868 -11.037 2.746 1.00 87.12 212 ARG A CA 1
ATOM 1680 C C . ARG A 1 212 ? 2.849 -10.544 3.795 1.00 87.12 212 ARG A C 1
ATOM 1682 O O . ARG A 1 212 ? 4.041 -10.614 3.532 1.00 87.12 212 ARG A O 1
ATOM 1689 N N . ILE A 1 213 ? 2.395 -10.043 4.942 1.00 87.62 213 ILE A N 1
ATOM 1690 C CA . ILE A 1 213 ? 3.299 -9.595 6.011 1.00 87.62 213 ILE A CA 1
ATOM 1691 C C . ILE A 1 213 ? 4.189 -10.759 6.466 1.00 87.62 213 ILE A C 1
ATOM 1693 O O . ILE A 1 213 ? 5.402 -10.590 6.532 1.00 87.62 213 ILE A O 1
ATOM 1697 N N . GLU A 1 214 ? 3.610 -11.937 6.689 1.00 88.00 214 GLU A N 1
ATOM 1698 C CA . GLU A 1 214 ? 4.336 -13.140 7.116 1.00 88.00 214 GLU A CA 1
ATOM 1699 C C . GLU A 1 214 ? 5.375 -13.574 6.081 1.00 88.00 214 GLU A C 1
ATOM 1701 O O . GLU A 1 214 ? 6.550 -13.696 6.416 1.00 88.00 214 GLU A O 1
ATOM 1706 N N . SER A 1 215 ? 4.999 -13.637 4.799 1.00 84.62 215 SER A N 1
ATOM 1707 C CA . SER A 1 215 ? 5.937 -13.972 3.715 1.00 84.62 215 SER A CA 1
ATOM 1708 C C . SER A 1 215 ? 7.144 -13.029 3.617 1.00 84.62 215 SER A C 1
ATOM 1710 O O . SER A 1 215 ? 8.195 -13.407 3.107 1.00 84.62 215 SER A O 1
ATOM 1712 N N . GLN A 1 216 ? 6.999 -11.775 4.060 1.00 77.62 216 GLN A N 1
ATOM 1713 C CA . GLN A 1 216 ? 8.094 -10.804 4.069 1.00 77.62 216 GLN A CA 1
ATOM 1714 C C . GLN A 1 216 ? 8.946 -10.899 5.341 1.00 77.62 216 GLN A C 1
ATOM 1716 O O . GLN A 1 216 ? 10.135 -10.599 5.280 1.00 77.62 216 GLN A O 1
ATOM 1721 N N . LEU A 1 217 ? 8.358 -11.304 6.472 1.00 72.00 217 LEU A N 1
ATOM 1722 C CA . LEU A 1 217 ? 9.061 -11.512 7.743 1.00 72.00 217 LEU A CA 1
ATOM 1723 C C . LEU A 1 217 ? 9.865 -12.817 7.763 1.00 72.00 217 LEU A C 1
ATOM 1725 O O . LEU A 1 217 ? 10.904 -12.864 8.409 1.00 72.00 217 LEU A O 1
ATOM 1729 N N . GLU A 1 218 ? 9.421 -13.843 7.034 1.00 68.12 218 GLU A N 1
ATOM 1730 C CA . GLU A 1 218 ? 10.134 -15.121 6.869 1.00 68.12 218 GLU A CA 1
ATOM 1731 C C . GLU A 1 218 ? 11.282 -15.049 5.841 1.00 68.12 218 GLU A C 1
ATOM 1733 O O . GLU A 1 218 ? 12.112 -15.949 5.770 1.00 68.12 218 GLU A O 1
ATOM 1738 N N . SER A 1 219 ? 11.393 -13.948 5.083 1.00 53.06 219 SER A N 1
ATOM 1739 C CA . SER A 1 219 ? 12.405 -13.752 4.036 1.00 53.06 219 SER A CA 1
ATOM 1740 C C . SER A 1 219 ? 13.652 -12.889 4.395 1.00 53.06 219 SER A C 1
ATOM 1742 O O . SER A 1 219 ? 14.101 -12.154 3.505 1.00 53.06 219 SER 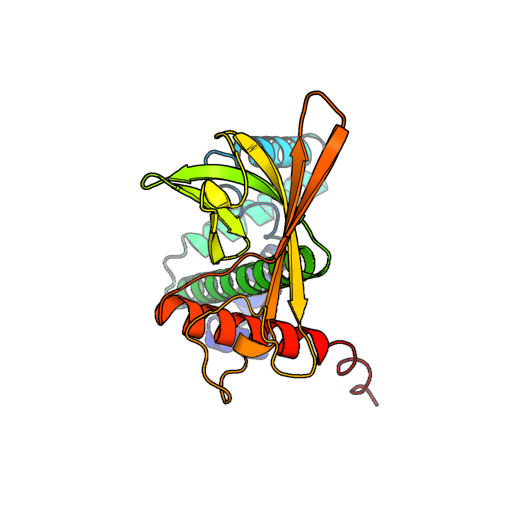A O 1
ATOM 1744 N N . PRO A 1 220 ? 14.290 -12.915 5.593 1.00 44.94 220 PRO A N 1
ATOM 1745 C CA . PRO A 1 220 ? 15.533 -12.160 5.787 1.00 44.94 220 PRO A CA 1
ATOM 1746 C C . PRO A 1 220 ? 16.837 -12.918 5.453 1.00 44.94 220 PRO A C 1
ATOM 1748 O O . PRO A 1 220 ? 17.846 -12.238 5.287 1.00 44.94 220 PRO A O 1
ATOM 1751 N N . GLU A 1 221 ? 16.880 -14.259 5.323 1.00 43.44 221 GLU A N 1
ATOM 1752 C CA . GLU A 1 221 ? 18.178 -14.988 5.394 1.00 43.44 221 GLU A CA 1
ATOM 1753 C C . GLU A 1 221 ? 18.504 -16.114 4.378 1.00 43.44 221 GLU A C 1
ATOM 1755 O O . GLU A 1 221 ? 19.566 -16.709 4.505 1.00 43.44 221 GLU A O 1
ATOM 1760 N N . ASP A 1 222 ? 17.750 -16.369 3.303 1.00 38.28 222 ASP A N 1
ATOM 1761 C CA . ASP A 1 222 ? 18.054 -17.514 2.399 1.00 38.28 222 ASP A CA 1
ATOM 1762 C C . ASP A 1 222 ? 18.760 -17.173 1.063 1.00 38.28 222 ASP A C 1
ATOM 1764 O O . ASP A 1 222 ? 18.536 -17.807 0.031 1.00 38.28 222 ASP A O 1
ATOM 1768 N N . VAL A 1 223 ? 19.659 -16.176 1.039 1.00 40.97 223 VAL A N 1
ATOM 1769 C CA . VAL A 1 223 ? 20.478 -15.868 -0.168 1.00 40.97 223 VAL A CA 1
ATOM 1770 C C . VAL A 1 223 ? 21.997 -15.885 0.082 1.00 40.97 223 VAL A C 1
ATOM 1772 O O . VAL A 1 223 ? 22.779 -15.764 -0.860 1.00 40.97 223 VAL A O 1
ATOM 1775 N N . SER A 1 224 ? 22.472 -16.121 1.309 1.00 33.28 224 SER A N 1
ATOM 1776 C CA . SER A 1 224 ? 23.919 -16.226 1.590 1.00 33.28 224 SER A CA 1
ATOM 1777 C C . SER A 1 224 ? 24.492 -17.652 1.485 1.00 33.28 224 SER A C 1
ATOM 1779 O O . SER A 1 224 ? 25.701 -17.825 1.612 1.00 33.28 224 SER A O 1
ATOM 1781 N N . GLY A 1 225 ? 23.672 -18.669 1.193 1.00 32.22 225 GLY A N 1
ATOM 1782 C CA . GLY A 1 225 ? 24.053 -20.085 1.319 1.00 32.22 225 GLY A CA 1
ATOM 1783 C C . GLY A 1 225 ? 24.240 -20.901 0.034 1.00 32.22 225 GLY A C 1
ATOM 1784 O O . GLY A 1 225 ? 24.207 -22.123 0.112 1.00 32.22 225 GLY A O 1
ATOM 1785 N N . ALA A 1 226 ? 24.409 -20.297 -1.149 1.00 31.58 226 ALA A N 1
ATOM 1786 C CA . ALA A 1 226 ? 24.545 -21.069 -2.396 1.00 31.58 226 ALA A CA 1
ATOM 1787 C C . ALA A 1 226 ? 25.639 -20.545 -3.337 1.00 31.58 226 ALA A C 1
ATOM 1789 O O . ALA A 1 226 ? 25.386 -20.247 -4.503 1.00 31.58 226 ALA A O 1
ATOM 1790 N N . ARG A 1 227 ? 26.871 -20.445 -2.828 1.00 36.41 227 ARG A N 1
ATOM 1791 C CA . ARG A 1 227 ? 28.104 -20.586 -3.623 1.00 36.41 227 ARG A CA 1
ATOM 1792 C C . ARG A 1 227 ? 29.169 -21.254 -2.758 1.00 36.41 227 ARG A C 1
ATOM 1794 O O . ARG A 1 227 ? 29.957 -20.580 -2.101 1.00 36.41 227 ARG A O 1
ATOM 1801 N N . SER A 1 228 ? 29.141 -22.580 -2.739 1.00 34.38 228 SER A N 1
ATOM 1802 C CA . SER A 1 228 ? 30.317 -23.418 -2.490 1.00 34.38 228 SER A CA 1
ATOM 1803 C C . SER A 1 228 ? 30.659 -24.110 -3.799 1.00 34.38 228 SER A C 1
ATOM 1805 O O . SER A 1 228 ? 29.696 -24.531 -4.480 1.00 34.38 228 SER A O 1
#

Foldseek 3Di:
DLDQDPPVVCVVQDDPVCCVVLVLLRRPPPDLPPVAPPDPVNPVSVVVSVVVLVPDDPVVNVVVVSSVVSVVCQCPPPRPSSNVSVVVSVVVVVVVVLLVLLVVLLVCQAVKDKFFWACDPNFTWTDGSHDTDTDDVVQDVDDGGFIKIKHKFFAPAFDPLFQEPPDDRPQSSRRIWMKIWHQDPPPRDIRIDIHHDYDPVVSVVSSVSSVSVVVSVVPDDDPPPPDD